Protein AF-A0AAW2Z079-F1 (afdb_monomer_lite)

Foldseek 3Di:
DLVVQCPPPPQLLDEAEDEDDDPDDDDPDPDDPVVVVVCVCPVVVVVVQEDQDQFDDDSVVGRNHYAYAYQDDDDPPDTRHHQPHDDDPQDLEWDDGQQEIEDCNAADDLVSLVVRQVRLLVCQQVPPDPSHAYEYELFHAHVVVPGDRVNSLVRSVVVCLVPLVVSCVVHVAGNNYDYHHDPDDDSNVVSVVNNVVVVPD

Organism: NCBI:txid1008807

Sequence (201 aa):
MIQTFYNTPGNSQETIIMSLKREHDDYNVSREFYQTLDEYLNNFSLTSRFYIGDDIPKLKDVRGKVVIMRRFKQAPNSNHGLNCHVFEDNVNYSFDINKCRVQDYYHTDPNTKKNAIDALMTKAVTQPNDNLLWINFFSGINVGMGLYAEWFSQRINPWALERLPELSLVNKQIWKGVLAFDYINHDLVQLALIFNQRLIW

Secondary structure (DSSP, 8-state):
-HHHHHHSTTGGG--EEEEE---S---S-SS-HHHHHHHHHHHTT-GGGEE--SS---HHHHTTSEEEEE-S---TT---SEE---PPSS-SS-EEETTEEEE---BS-HHHHHHHHHHHHHHHHHS--TT-EEEEE---BBGGGTB-HHHHHHHHHHHHHHHHHHHHHH-SS---SEEE-SS--HHHHHHHHHTTTT---

Structure (mmCIF, N/CA/C/O backbone):
data_AF-A0AAW2Z079-F1
#
_entry.id   AF-A0AAW2Z079-F1
#
loop_
_atom_site.group_PDB
_atom_site.id
_atom_site.type_symbol
_atom_site.label_atom_id
_atom_site.label_alt_id
_atom_site.label_comp_id
_atom_site.label_asym_id
_atom_site.label_entity_id
_atom_site.label_seq_id
_atom_site.pdbx_PDB_ins_code
_atom_site.Cartn_x
_atom_site.Cartn_y
_atom_site.Cartn_z
_atom_site.occupancy
_atom_site.B_iso_or_equiv
_atom_site.auth_seq_id
_atom_site.auth_comp_id
_atom_site.auth_asym_id
_atom_site.auth_atom_id
_atom_site.pdbx_PDB_model_num
ATOM 1 N N . MET A 1 1 ? 3.533 -7.911 18.505 1.00 71.44 1 MET A N 1
ATOM 2 C CA . MET A 1 1 ? 4.113 -6.857 17.644 1.00 71.44 1 MET A CA 1
ATOM 3 C C . MET A 1 1 ? 3.191 -5.643 17.527 1.00 71.44 1 MET A C 1
ATOM 5 O O . MET A 1 1 ? 3.528 -4.629 18.110 1.00 71.44 1 MET A O 1
ATOM 9 N N . ILE A 1 2 ? 2.015 -5.725 16.885 1.00 85.12 2 ILE A N 1
ATOM 10 C CA . ILE A 1 2 ? 1.106 -4.560 16.737 1.00 85.12 2 ILE A CA 1
ATOM 11 C C . ILE A 1 2 ? 0.642 -3.999 18.083 1.00 85.12 2 ILE A C 1
ATOM 13 O O . ILE A 1 2 ? 0.708 -2.797 18.313 1.00 85.12 2 ILE A O 1
ATOM 17 N N . GLN A 1 3 ? 0.247 -4.869 19.018 1.00 82.56 3 GLN A N 1
ATOM 18 C CA . GLN A 1 3 ? -0.136 -4.396 20.348 1.00 82.56 3 GLN A CA 1
ATOM 19 C C . GLN A 1 3 ? 1.037 -3.739 21.085 1.00 82.56 3 GLN A C 1
ATOM 21 O O . GLN A 1 3 ? 0.860 -2.746 21.775 1.00 82.56 3 GLN A O 1
ATOM 26 N N . THR A 1 4 ? 2.243 -4.278 20.910 1.00 89.31 4 THR A N 1
ATOM 27 C CA . THR A 1 4 ? 3.470 -3.704 21.470 1.00 89.31 4 THR A CA 1
ATOM 28 C C . THR A 1 4 ? 3.719 -2.302 20.911 1.00 89.31 4 THR A C 1
ATOM 30 O O . THR A 1 4 ? 4.046 -1.396 21.672 1.00 89.31 4 THR A O 1
ATOM 33 N N . PHE A 1 5 ? 3.499 -2.109 19.606 1.00 92.75 5 PHE A N 1
ATOM 34 C CA . PHE A 1 5 ? 3.606 -0.806 18.956 1.00 92.75 5 PHE A CA 1
ATOM 35 C C . PHE A 1 5 ? 2.627 0.208 19.557 1.00 92.75 5 PHE A C 1
ATOM 37 O O . PHE A 1 5 ? 3.073 1.261 19.997 1.00 92.75 5 PHE A O 1
ATOM 44 N N . TYR A 1 6 ? 1.334 -0.117 19.667 1.00 92.38 6 TYR A N 1
ATOM 45 C CA . TYR A 1 6 ? 0.348 0.811 20.248 1.00 92.38 6 TYR A CA 1
ATOM 46 C C . TYR A 1 6 ? 0.519 1.045 21.751 1.00 92.38 6 TYR A C 1
ATOM 48 O O . TYR A 1 6 ? 0.113 2.088 22.257 1.00 92.38 6 TYR A O 1
ATOM 56 N N . ASN A 1 7 ? 1.135 0.100 22.464 1.00 90.56 7 ASN A N 1
ATOM 57 C CA . ASN A 1 7 ? 1.470 0.262 23.877 1.00 90.56 7 ASN A CA 1
ATOM 58 C C . ASN A 1 7 ? 2.728 1.119 24.096 1.00 90.56 7 ASN A C 1
ATOM 60 O O . ASN A 1 7 ? 3.012 1.496 25.231 1.00 90.56 7 ASN A O 1
ATOM 64 N N . THR A 1 8 ? 3.495 1.417 23.044 1.00 94.25 8 THR A N 1
ATOM 65 C CA . THR A 1 8 ? 4.641 2.324 23.148 1.00 94.25 8 THR A CA 1
ATOM 66 C C . THR A 1 8 ? 4.133 3.760 23.339 1.00 94.25 8 THR A C 1
ATOM 68 O O . THR A 1 8 ? 3.256 4.196 22.585 1.00 94.25 8 THR A O 1
ATOM 71 N N . PRO A 1 9 ? 4.649 4.513 24.330 1.00 93.12 9 PRO A N 1
ATOM 72 C CA . PRO A 1 9 ? 4.239 5.895 24.561 1.00 93.12 9 PRO A CA 1
ATOM 73 C C . PRO A 1 9 ? 4.338 6.749 23.291 1.00 93.12 9 PRO A C 1
ATOM 75 O O . PRO A 1 9 ? 5.323 6.672 22.565 1.00 93.12 9 PRO A O 1
ATOM 78 N N . GLY A 1 10 ? 3.309 7.554 23.024 1.00 89.81 10 GLY A N 1
ATOM 79 C CA . GLY A 1 10 ? 3.213 8.392 21.821 1.00 89.81 10 GLY A CA 1
ATOM 80 C C . GLY A 1 10 ? 2.562 7.708 20.613 1.00 89.81 10 GLY A C 1
ATOM 81 O O . GLY A 1 10 ? 1.913 8.384 19.823 1.00 89.81 10 GLY A O 1
ATOM 82 N N . ASN A 1 11 ? 2.603 6.376 20.517 1.00 92.88 11 ASN A N 1
ATOM 83 C CA . ASN A 1 11 ? 2.099 5.656 19.340 1.00 92.88 11 ASN A CA 1
ATOM 84 C C . ASN A 1 11 ? 0.588 5.383 19.368 1.00 92.88 11 ASN A C 1
ATOM 86 O O . ASN A 1 11 ? 0.026 4.914 18.380 1.00 92.88 11 ASN A O 1
ATOM 90 N N . SER A 1 12 ? -0.103 5.677 20.474 1.00 91.69 12 SER A N 1
ATOM 91 C CA . SER A 1 12 ? -1.559 5.485 20.579 1.00 91.69 12 SER A CA 1
ATOM 92 C C . SER A 1 12 ? -2.355 6.383 19.629 1.00 91.69 12 SER A C 1
ATOM 94 O O . SER A 1 12 ? -3.518 6.103 19.341 1.00 91.69 12 SER A O 1
ATOM 96 N N . GLN A 1 13 ? -1.731 7.452 19.130 1.00 93.00 13 GLN A N 1
ATOM 97 C CA . GLN A 1 13 ? -2.322 8.335 18.134 1.00 93.00 13 GLN A CA 1
ATOM 98 C C . GLN A 1 13 ? -2.135 7.821 16.703 1.00 93.00 13 GLN A C 1
ATOM 100 O O . GLN A 1 13 ? -2.806 8.310 15.800 1.00 93.00 13 GLN A O 1
ATOM 105 N N . GLU A 1 14 ? -1.281 6.831 16.469 1.00 93.94 14 GLU A N 1
ATOM 106 C CA . GLU A 1 14 ? -1.021 6.314 15.128 1.00 93.94 14 GLU A CA 1
ATOM 107 C C . GLU A 1 14 ? -2.108 5.337 14.667 1.00 93.94 14 GLU A C 1
ATOM 109 O O . GLU A 1 14 ? -2.898 4.813 15.455 1.00 93.94 14 GLU A O 1
ATOM 114 N N . THR A 1 15 ? -2.135 5.050 13.369 1.00 95.44 15 THR A N 1
ATOM 115 C CA . THR A 1 15 ? -2.917 3.953 12.788 1.00 95.44 15 THR A CA 1
ATOM 116 C C . THR A 1 15 ? -2.019 3.122 11.878 1.00 95.44 15 THR A C 1
ATOM 118 O O . THR A 1 15 ? -1.022 3.616 11.357 1.00 95.44 15 THR A O 1
ATOM 121 N N . ILE A 1 16 ? -2.351 1.845 11.708 1.00 95.50 16 ILE A N 1
ATOM 122 C CA . ILE A 1 16 ? -1.633 0.934 10.814 1.00 95.50 16 ILE A CA 1
ATOM 123 C C . ILE A 1 16 ? -2.606 0.511 9.725 1.00 95.50 16 ILE A C 1
ATOM 125 O O . ILE A 1 16 ? -3.684 0.010 10.031 1.00 95.50 16 ILE A O 1
ATOM 129 N N . ILE A 1 17 ? -2.215 0.653 8.461 1.00 95.31 17 ILE A N 1
ATOM 130 C CA . ILE A 1 17 ? -2.922 0.012 7.350 1.00 95.31 17 ILE A CA 1
ATOM 131 C C . ILE A 1 17 ? -2.303 -1.369 7.146 1.00 95.31 17 ILE A C 1
ATOM 133 O O . ILE A 1 17 ? -1.109 -1.489 6.876 1.00 95.31 17 ILE A O 1
ATOM 137 N N . MET A 1 18 ? -3.111 -2.417 7.275 1.00 95.69 18 MET A N 1
ATOM 138 C CA . MET A 1 18 ? -2.687 -3.799 7.081 1.00 95.69 18 MET A CA 1
ATOM 139 C C . MET A 1 18 ? -3.259 -4.349 5.778 1.00 95.69 18 MET A C 1
ATOM 141 O O . MET A 1 18 ? -4.450 -4.638 5.678 1.00 95.69 18 MET A O 1
ATOM 145 N N . SER A 1 19 ? -2.386 -4.529 4.789 1.00 95.25 19 SER A N 1
ATOM 146 C CA . SER A 1 19 ? -2.690 -5.273 3.566 1.00 95.25 19 SER A CA 1
ATOM 147 C C . SER A 1 19 ? -2.806 -6.761 3.883 1.00 95.25 19 SER A C 1
ATOM 149 O O . SER A 1 19 ? -1.816 -7.381 4.268 1.00 95.25 19 SER A O 1
ATOM 151 N N . LEU A 1 20 ? -3.995 -7.342 3.722 1.00 95.19 20 LEU A N 1
ATOM 152 C CA . LEU A 1 20 ? -4.213 -8.777 3.896 1.00 95.19 20 LEU A CA 1
ATOM 153 C C . LEU A 1 20 ? -4.516 -9.425 2.551 1.00 95.19 20 LEU A C 1
ATOM 155 O O . LEU A 1 20 ? -5.533 -9.133 1.918 1.00 95.19 20 LEU A O 1
ATOM 159 N N . LYS A 1 21 ? -3.638 -10.334 2.132 1.00 94.50 21 LYS A N 1
ATOM 160 C CA . LYS A 1 21 ? -3.756 -11.138 0.914 1.00 94.50 21 LYS A CA 1
ATOM 161 C C . LYS A 1 21 ? -3.616 -12.614 1.281 1.00 94.50 21 LYS A C 1
ATOM 163 O O . LYS A 1 21 ? -2.775 -12.969 2.102 1.00 94.50 21 LYS A O 1
ATOM 168 N N . ARG A 1 22 ? -4.411 -13.468 0.634 1.00 92.81 22 ARG A N 1
ATOM 169 C CA . ARG A 1 22 ? -4.146 -14.908 0.600 1.00 92.81 22 ARG A CA 1
ATOM 170 C C . ARG A 1 22 ? -2.984 -15.147 -0.365 1.00 92.81 22 ARG A C 1
ATOM 172 O O . ARG A 1 22 ? -3.102 -14.857 -1.557 1.00 92.81 22 ARG A O 1
ATOM 179 N N . GLU A 1 23 ? -1.850 -15.583 0.170 1.00 92.31 23 GLU A N 1
ATOM 180 C CA . GLU A 1 23 ? -0.612 -15.681 -0.609 1.00 92.31 23 GLU A CA 1
ATOM 181 C C . GLU A 1 23 ? -0.481 -16.991 -1.378 1.00 92.31 23 GLU A C 1
ATOM 183 O O . GLU A 1 23 ? 0.017 -16.989 -2.497 1.00 92.31 23 GLU A O 1
ATOM 188 N N . HIS A 1 24 ? -0.989 -18.080 -0.811 1.00 90.69 24 HIS A N 1
ATOM 189 C CA . HIS A 1 24 ? -0.928 -19.404 -1.408 1.00 90.69 24 HIS A CA 1
ATOM 190 C C . HIS A 1 24 ? -2.315 -20.044 -1.445 1.00 90.69 24 HIS A C 1
ATOM 192 O O . HIS A 1 24 ? -3.242 -19.614 -0.748 1.00 90.69 24 HIS A O 1
ATOM 198 N N . ASP A 1 25 ? -2.448 -21.083 -2.259 1.00 88.19 25 ASP A N 1
ATOM 199 C CA . ASP A 1 25 ? -3.633 -21.915 -2.263 1.00 88.19 25 ASP A CA 1
ATOM 200 C C . ASP A 1 25 ? -3.814 -22.715 -0.979 1.00 88.19 25 ASP A C 1
ATOM 202 O O . ASP A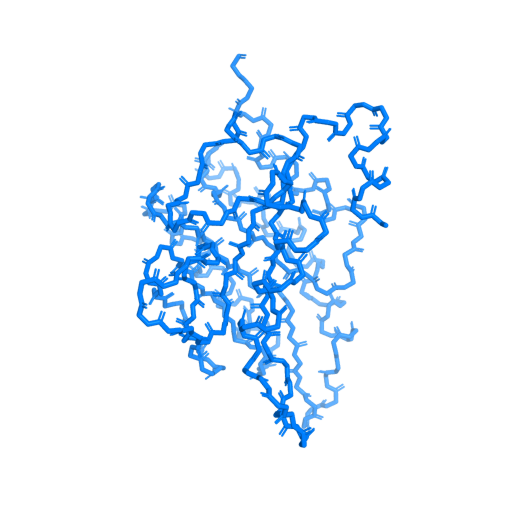 1 25 ? -2.845 -23.169 -0.363 1.00 88.19 25 ASP A O 1
ATOM 206 N N . ASP A 1 26 ? -5.082 -22.866 -0.600 1.00 88.62 26 ASP A N 1
ATOM 207 C CA . ASP A 1 26 ? -5.497 -23.658 0.544 1.00 88.62 26 ASP A CA 1
ATOM 208 C C . ASP A 1 26 ? -5.182 -25.135 0.292 1.00 88.62 26 ASP A C 1
ATOM 210 O O . ASP A 1 26 ? -5.442 -25.673 -0.786 1.00 88.62 26 ASP A O 1
ATOM 214 N N . TYR A 1 27 ? -4.657 -25.813 1.309 1.00 89.69 27 TYR A N 1
ATOM 215 C CA . TYR A 1 27 ? -4.373 -27.242 1.256 1.00 89.69 27 TYR A CA 1
ATOM 216 C C . TYR A 1 27 ? -4.990 -27.929 2.472 1.00 89.69 27 TYR A C 1
ATOM 218 O O . TYR A 1 27 ? -4.627 -27.618 3.605 1.00 89.69 27 TYR A O 1
ATOM 226 N N . ASN A 1 28 ? -5.925 -28.856 2.235 1.00 91.44 28 ASN A N 1
ATOM 227 C CA . ASN A 1 28 ? -6.645 -29.610 3.271 1.00 91.44 28 ASN A CA 1
ATOM 228 C C . ASN A 1 28 ? -7.250 -28.728 4.384 1.00 91.44 28 ASN A C 1
ATOM 230 O O . ASN A 1 28 ? -7.107 -29.023 5.572 1.00 91.44 28 ASN A O 1
ATOM 234 N N . VAL A 1 29 ? -7.927 -27.639 4.006 1.00 91.19 29 VAL A N 1
ATOM 235 C CA . VAL A 1 29 ? -8.588 -26.731 4.958 1.00 91.19 29 VAL A CA 1
ATOM 236 C C . VAL A 1 29 ? -10.049 -27.120 5.187 1.00 91.19 29 VAL A C 1
ATOM 238 O O . VAL A 1 29 ? -10.732 -27.587 4.280 1.00 91.19 29 VAL A O 1
ATOM 241 N N . SER A 1 30 ? -10.546 -26.899 6.404 1.00 92.31 30 SER A N 1
ATOM 242 C CA . SER A 1 30 ? -11.959 -27.095 6.762 1.00 92.31 30 SER A CA 1
ATOM 243 C C . SER A 1 30 ? -12.792 -25.810 6.688 1.00 92.31 30 SER A C 1
ATOM 245 O O . SER A 1 30 ? -13.996 -25.848 6.943 1.00 92.31 30 SER A O 1
ATOM 247 N N . ARG A 1 31 ? -12.152 -24.667 6.400 1.00 92.00 31 ARG A N 1
ATOM 248 C CA . ARG A 1 31 ? -12.752 -23.328 6.363 1.00 92.00 31 ARG A CA 1
ATOM 249 C C . ARG A 1 31 ? -12.031 -22.438 5.366 1.00 92.00 31 ARG A C 1
ATOM 251 O O . ARG A 1 31 ? -10.817 -22.539 5.210 1.00 92.00 31 ARG A O 1
ATOM 258 N N . GLU A 1 32 ? -12.781 -21.517 4.779 1.00 92.50 32 GLU A N 1
ATOM 259 C CA . GLU A 1 32 ? -12.247 -20.492 3.889 1.00 92.50 32 GLU A CA 1
ATOM 260 C C . GLU A 1 32 ? -11.333 -19.514 4.644 1.00 92.50 32 GLU A C 1
ATOM 262 O O . GLU A 1 32 ? -11.461 -19.298 5.857 1.00 92.50 32 GLU A O 1
ATOM 267 N N . PHE A 1 33 ? -10.447 -18.844 3.904 1.00 94.00 33 PHE A N 1
ATOM 268 C CA . PHE A 1 33 ? -9.522 -17.850 4.460 1.00 94.00 33 PHE A CA 1
ATOM 269 C C . PHE A 1 33 ? -10.239 -16.766 5.286 1.00 94.00 33 PHE A C 1
ATOM 271 O O . PHE A 1 33 ? -9.841 -16.472 6.413 1.00 94.00 33 PHE A O 1
ATOM 278 N N . TYR A 1 34 ? -11.327 -16.190 4.756 1.00 93.69 34 TYR A N 1
ATOM 279 C CA . TYR A 1 34 ? -12.057 -15.124 5.451 1.00 93.69 34 TYR A CA 1
ATOM 280 C C . TYR A 1 34 ? -12.813 -15.640 6.686 1.00 93.69 34 TYR A C 1
ATOM 282 O O . TYR A 1 34 ? -12.864 -14.948 7.692 1.00 93.69 34 TYR A O 1
ATOM 290 N N . GLN A 1 35 ? -13.330 -16.874 6.655 1.00 93.75 35 GLN A N 1
ATOM 291 C CA . GLN A 1 35 ? -14.000 -17.481 7.814 1.00 93.75 35 GLN A CA 1
ATOM 292 C C . GLN A 1 35 ? -13.014 -17.736 8.955 1.00 93.75 35 GLN A C 1
ATOM 294 O O . GLN A 1 35 ? -13.350 -17.608 10.131 1.00 93.75 35 GLN A O 1
ATOM 299 N N . THR A 1 36 ? -11.779 -18.092 8.604 1.00 92.62 36 THR A N 1
ATOM 300 C CA . THR A 1 36 ? -10.694 -18.214 9.577 1.00 92.62 36 THR A CA 1
ATOM 301 C C . THR A 1 36 ? -10.375 -16.849 10.187 1.00 92.62 36 THR A C 1
ATOM 303 O O . THR A 1 36 ? -10.257 -16.739 11.405 1.00 92.62 36 THR A O 1
ATOM 306 N N . LEU A 1 37 ? -10.306 -15.788 9.374 1.00 92.19 37 LEU A N 1
ATOM 307 C CA . LEU A 1 37 ? -10.124 -14.421 9.867 1.00 92.19 37 LEU A CA 1
ATOM 308 C C . LEU A 1 37 ? -11.261 -13.978 10.805 1.00 92.19 37 LEU A C 1
ATOM 310 O O . LEU A 1 37 ? -10.969 -13.444 11.873 1.00 92.19 37 LEU A O 1
ATOM 314 N N . ASP A 1 38 ? -12.522 -14.235 10.448 1.00 91.38 38 ASP A N 1
ATOM 315 C CA . ASP A 1 38 ? -13.692 -13.946 11.289 1.00 91.38 38 ASP A CA 1
ATOM 316 C C . ASP A 1 38 ? -13.566 -14.593 12.671 1.00 91.38 38 ASP A C 1
ATOM 318 O O . ASP A 1 38 ? -13.808 -13.947 13.694 1.00 91.38 38 ASP A O 1
ATOM 322 N N . GLU A 1 39 ? -13.148 -15.860 12.726 1.00 90.50 39 GLU A N 1
ATOM 323 C CA . GLU A 1 39 ? -12.921 -16.536 14.000 1.00 90.50 39 GLU A CA 1
ATOM 324 C C . GLU A 1 39 ? -11.852 -15.817 14.829 1.00 90.50 39 GLU A C 1
ATOM 326 O O . GLU A 1 39 ? -12.076 -15.554 16.009 1.00 90.50 39 GLU A O 1
ATOM 331 N N . TYR A 1 40 ? -10.713 -15.456 14.233 1.00 88.44 40 TYR A N 1
ATOM 332 C CA . TYR A 1 40 ? -9.656 -14.753 14.962 1.00 88.44 40 TYR A CA 1
ATOM 333 C C . TYR A 1 40 ? -10.107 -13.377 15.464 1.00 88.44 40 TYR A C 1
ATOM 335 O O . TYR A 1 40 ? -9.782 -12.990 16.589 1.00 88.44 40 TYR A O 1
ATOM 343 N N . LEU A 1 41 ? -10.861 -12.631 14.658 1.00 87.75 41 LEU A N 1
ATOM 344 C CA . LEU A 1 41 ? -11.359 -11.317 15.055 1.00 87.75 41 LEU A CA 1
ATOM 345 C C . LEU A 1 41 ? -12.344 -11.426 16.228 1.00 87.75 41 LEU A C 1
ATOM 347 O O . LEU A 1 41 ? -12.215 -10.682 17.205 1.00 87.75 41 LEU A O 1
ATOM 351 N N . ASN A 1 42 ? -13.262 -12.394 16.164 1.00 86.19 42 ASN A N 1
ATOM 352 C CA . ASN A 1 42 ? -14.322 -12.575 17.152 1.00 86.19 42 ASN A CA 1
ATOM 353 C C . ASN A 1 42 ? -13.832 -13.264 18.436 1.00 86.19 42 ASN A C 1
ATOM 355 O O . ASN A 1 42 ? -14.017 -12.728 19.529 1.00 86.19 42 ASN A O 1
ATOM 359 N N . ASN A 1 43 ? -13.161 -14.415 18.331 1.00 77.62 43 ASN A N 1
ATOM 360 C CA . ASN A 1 43 ? -12.794 -15.234 19.494 1.00 77.62 43 ASN A CA 1
ATOM 361 C C . ASN A 1 43 ? -11.754 -14.561 20.390 1.00 77.62 43 ASN A C 1
ATOM 363 O O . ASN A 1 43 ? -11.772 -14.743 21.605 1.00 77.62 43 ASN A O 1
ATOM 367 N N . PHE A 1 44 ? -10.867 -13.747 19.817 1.00 72.69 44 PHE A N 1
ATOM 368 C CA . PHE A 1 44 ? -9.846 -13.036 20.587 1.00 72.69 44 PHE A CA 1
ATOM 369 C C . PHE A 1 44 ? -10.268 -11.614 20.977 1.00 72.69 44 PHE A C 1
ATOM 371 O O . PHE A 1 44 ? -9.434 -10.837 21.446 1.00 72.69 44 PHE A O 1
ATOM 378 N N . SER A 1 45 ? -11.552 -11.263 20.798 1.00 75.75 45 SER A N 1
ATOM 379 C CA . SER A 1 45 ? -12.086 -9.918 21.070 1.00 75.75 45 SER A CA 1
ATOM 380 C C . SER A 1 45 ? -11.251 -8.813 20.407 1.00 75.75 45 SER A C 1
ATOM 382 O O . SER A 1 45 ? -11.050 -7.729 20.962 1.00 75.75 45 SER A O 1
ATOM 384 N N . LEU A 1 46 ? -10.721 -9.103 19.216 1.00 81.31 46 LEU A N 1
ATOM 385 C CA . LEU A 1 46 ? -9.856 -8.193 18.475 1.00 81.31 46 LEU A CA 1
ATOM 386 C C . LEU A 1 46 ? -10.662 -7.191 17.653 1.00 81.31 46 LEU A C 1
ATOM 388 O O . LEU A 1 46 ? -10.098 -6.186 17.236 1.00 81.31 46 LEU A O 1
ATOM 392 N N . THR A 1 47 ? -11.966 -7.398 17.472 1.00 80.69 47 THR A N 1
ATOM 393 C CA . THR A 1 47 ? -12.847 -6.543 16.663 1.00 80.69 47 THR A CA 1
ATOM 394 C C . THR A 1 47 ? -12.734 -5.052 17.000 1.00 80.69 47 THR A C 1
ATOM 396 O O . THR A 1 47 ? -12.759 -4.221 16.103 1.00 80.69 47 THR A O 1
ATOM 399 N N . SER A 1 48 ? -12.527 -4.677 18.267 1.00 86.44 48 SER A N 1
ATOM 400 C CA . SER A 1 48 ? -12.349 -3.266 18.662 1.00 86.44 48 SER A CA 1
ATOM 401 C C . SER A 1 48 ? -11.008 -2.653 18.229 1.00 86.44 48 SER A C 1
ATOM 403 O O . SER A 1 48 ? -10.882 -1.428 18.159 1.00 86.44 48 SER A O 1
ATOM 405 N N . ARG A 1 49 ? -10.011 -3.494 17.925 1.00 89.44 49 ARG A N 1
ATOM 406 C CA . ARG A 1 49 ? -8.653 -3.116 17.499 1.00 89.44 49 ARG A CA 1
ATOM 407 C C . ARG A 1 49 ? -8.507 -3.008 15.987 1.00 89.44 49 ARG A C 1
ATOM 409 O O . ARG A 1 49 ? -7.518 -2.443 15.524 1.00 89.44 49 ARG A O 1
ATOM 416 N N . PHE A 1 50 ? -9.461 -3.535 15.226 1.00 93.25 50 PHE A N 1
ATOM 417 C CA . PHE A 1 50 ? -9.451 -3.486 13.771 1.00 93.25 50 PHE A CA 1
ATOM 418 C C . PHE A 1 50 ? -10.602 -2.617 13.267 1.00 93.25 50 PHE A C 1
ATOM 420 O O . PHE A 1 50 ? -11.745 -2.745 13.693 1.00 93.25 50 PHE A O 1
ATOM 427 N N . TYR A 1 51 ? -10.307 -1.726 12.330 1.00 94.19 51 TYR A N 1
ATOM 428 C CA . TYR A 1 51 ? -11.324 -1.122 11.492 1.00 94.19 51 TYR A CA 1
ATOM 429 C C . TYR A 1 51 ? -11.595 -2.062 10.319 1.00 94.19 51 TYR A C 1
ATOM 431 O O . TYR A 1 51 ? -10.732 -2.282 9.465 1.00 94.19 51 TYR A O 1
ATOM 439 N N . ILE A 1 52 ? -12.805 -2.614 10.315 1.00 91.94 52 ILE A N 1
ATOM 440 C CA . ILE A 1 52 ? -13.287 -3.567 9.313 1.00 91.94 52 ILE A CA 1
ATOM 441 C C . ILE A 1 52 ? -14.358 -2.965 8.399 1.00 91.94 52 ILE A C 1
ATOM 443 O O . ILE A 1 52 ? -14.990 -3.715 7.675 1.00 91.94 52 ILE A O 1
ATOM 447 N N . GLY A 1 53 ? -14.579 -1.645 8.441 1.00 91.75 53 GLY A N 1
ATOM 448 C CA . GLY A 1 53 ? -15.492 -0.948 7.531 1.00 91.75 53 GLY A CA 1
ATOM 449 C C . GLY A 1 53 ? -14.932 -0.849 6.109 1.00 91.75 53 GLY A C 1
ATOM 450 O O . GLY A 1 53 ? -13.722 -0.937 5.905 1.00 91.75 53 GLY A O 1
ATOM 451 N N . ASP A 1 54 ? -15.801 -0.649 5.123 1.00 90.81 54 ASP A N 1
ATOM 452 C CA . ASP A 1 54 ? -15.431 -0.614 3.703 1.00 90.81 54 ASP A CA 1
ATOM 453 C C . ASP A 1 54 ? -15.254 0.816 3.156 1.00 90.81 54 ASP A C 1
ATOM 455 O O . ASP A 1 54 ? -14.946 0.989 1.976 1.00 90.81 54 ASP A O 1
ATOM 459 N N . ASP A 1 55 ? -15.429 1.845 3.990 1.00 91.44 55 ASP A N 1
ATOM 460 C CA . ASP A 1 55 ? -15.149 3.260 3.718 1.00 91.44 55 ASP A CA 1
ATOM 461 C C . ASP A 1 55 ? -13.718 3.653 4.078 1.00 91.44 55 ASP A C 1
ATOM 463 O O . ASP A 1 55 ? -13.123 3.091 4.992 1.00 91.44 55 ASP A O 1
ATOM 467 N N . ILE A 1 56 ? -13.173 4.667 3.391 1.00 92.12 56 ILE A N 1
ATOM 468 C CA . ILE A 1 56 ? -11.903 5.290 3.789 1.00 92.12 56 ILE A CA 1
ATOM 469 C C . ILE A 1 56 ? -12.147 6.043 5.104 1.00 92.12 56 ILE A C 1
ATOM 471 O O . ILE A 1 56 ? -12.873 7.043 5.106 1.00 92.12 56 ILE A O 1
ATOM 475 N N . PRO A 1 57 ? -11.575 5.589 6.235 1.00 93.06 57 PRO A N 1
ATOM 476 C CA . PRO A 1 57 ? -11.857 6.202 7.519 1.00 93.06 57 PRO A CA 1
ATOM 477 C C . PRO A 1 57 ? -11.120 7.534 7.662 1.00 93.06 57 PRO A C 1
ATOM 479 O O . PRO A 1 57 ? -10.029 7.734 7.123 1.00 93.06 57 PRO A O 1
ATOM 482 N N . LYS A 1 58 ? -11.664 8.438 8.480 1.00 92.25 58 LYS A N 1
ATOM 483 C CA . LYS A 1 58 ? -10.896 9.599 8.944 1.00 92.25 58 LYS A CA 1
ATOM 484 C C . LYS A 1 58 ? -9.914 9.142 10.015 1.00 92.25 58 LYS A C 1
ATOM 486 O O . LYS A 1 58 ? -10.264 8.333 10.871 1.00 92.25 58 LYS A O 1
ATOM 491 N N . LEU A 1 59 ? -8.720 9.739 10.039 1.00 92.25 59 LEU A N 1
ATOM 492 C CA . LEU A 1 59 ? -7.663 9.378 10.992 1.00 92.25 59 LEU A CA 1
ATOM 493 C C . LEU A 1 59 ? -8.155 9.361 12.449 1.00 92.25 59 LEU A C 1
ATOM 495 O O . LEU A 1 59 ? -7.864 8.420 13.179 1.00 92.25 59 LEU A O 1
ATOM 499 N N . LYS A 1 60 ? -8.963 10.353 12.854 1.00 94.12 60 LYS A N 1
ATOM 500 C CA . LYS A 1 60 ? -9.524 10.456 14.214 1.00 94.12 60 LYS A CA 1
ATOM 501 C C . LYS A 1 60 ? -10.342 9.233 14.661 1.00 94.12 60 LYS A C 1
ATOM 503 O O . LYS A 1 60 ? -10.406 8.973 15.855 1.00 94.12 60 LYS A O 1
ATOM 508 N N . ASP A 1 61 ? -10.938 8.490 13.729 1.00 94.50 61 ASP A N 1
ATOM 509 C CA . ASP A 1 61 ? -11.836 7.368 14.032 1.00 94.50 61 ASP A CA 1
ATOM 510 C C . ASP A 1 61 ? -11.069 6.032 14.164 1.00 94.50 61 ASP A C 1
ATOM 512 O O . ASP A 1 61 ? -11.593 5.035 14.686 1.00 94.50 61 ASP A O 1
ATOM 516 N N . VAL A 1 62 ? -9.808 6.018 13.705 1.00 95.50 62 VAL A N 1
ATOM 517 C CA . VAL A 1 62 ? -8.952 4.823 13.604 1.00 95.50 62 VAL A CA 1
ATOM 518 C C . VAL A 1 62 ? -7.596 4.948 14.303 1.00 95.50 62 VAL A C 1
ATOM 520 O O . VAL A 1 62 ? -6.792 4.019 14.226 1.00 95.50 62 VAL A O 1
ATOM 523 N N . ARG A 1 63 ? -7.336 6.039 15.039 1.00 95.44 63 ARG A N 1
ATOM 524 C CA . ARG A 1 63 ? -6.174 6.115 15.944 1.00 95.44 63 ARG A CA 1
ATOM 525 C C . ARG A 1 63 ? -6.216 4.951 16.945 1.00 95.44 63 ARG A C 1
ATOM 527 O O . ARG A 1 63 ? -7.272 4.642 17.498 1.00 95.44 63 ARG A O 1
ATOM 534 N N . GLY A 1 64 ? -5.083 4.278 17.129 1.00 93.69 64 GLY A N 1
ATOM 535 C CA . GLY A 1 64 ? -4.953 3.079 17.962 1.00 93.69 64 GLY A CA 1
ATOM 536 C C . GLY A 1 64 ? -5.565 1.804 17.365 1.00 93.69 64 GLY A C 1
ATOM 537 O O . GLY A 1 64 ? -5.606 0.781 18.049 1.00 93.69 64 GLY A O 1
ATOM 538 N N . LYS A 1 65 ? -6.047 1.845 16.114 1.00 94.38 65 LYS A N 1
ATOM 539 C CA . LYS A 1 65 ? -6.626 0.697 15.402 1.00 94.38 65 LYS A CA 1
ATOM 540 C C . LYS A 1 65 ? -5.857 0.380 14.127 1.00 94.38 65 LYS A C 1
ATOM 542 O O . LYS A 1 65 ? -5.277 1.261 13.490 1.00 94.38 65 LYS A O 1
ATOM 547 N N . VAL A 1 66 ? -5.947 -0.880 13.718 1.00 95.31 66 VAL A N 1
ATOM 548 C CA . VAL A 1 66 ? -5.478 -1.364 12.420 1.00 95.31 66 VAL A CA 1
ATOM 549 C C . VAL A 1 66 ? -6.603 -1.254 11.393 1.00 95.31 66 VAL A C 1
ATOM 551 O O . VAL A 1 66 ? -7.654 -1.860 11.567 1.00 95.31 66 VAL A O 1
ATOM 554 N N . VAL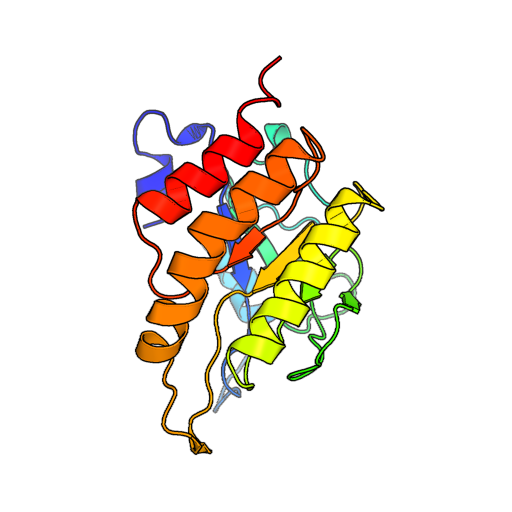 A 1 67 ? -6.392 -0.528 10.302 1.00 95.56 67 VAL A N 1
ATOM 555 C CA . VAL A 1 67 ? -7.289 -0.509 9.140 1.00 95.56 67 VAL A CA 1
ATOM 556 C C . VAL A 1 67 ? -6.953 -1.693 8.244 1.00 95.56 67 VAL A C 1
ATOM 558 O O . VAL A 1 67 ? -5.833 -1.784 7.741 1.00 95.56 67 VAL A O 1
ATOM 561 N N . ILE A 1 68 ? -7.904 -2.604 8.029 1.00 95.19 68 ILE A N 1
ATOM 562 C CA . ILE A 1 68 ? -7.685 -3.716 7.100 1.00 95.19 68 ILE A CA 1
ATOM 563 C C . ILE A 1 68 ? -7.888 -3.228 5.666 1.00 95.19 68 ILE A C 1
ATOM 565 O O . ILE A 1 68 ? -8.910 -2.634 5.327 1.00 95.19 68 ILE A O 1
ATOM 569 N N . MET A 1 69 ? -6.911 -3.524 4.816 1.00 95.19 69 MET A N 1
ATOM 570 C CA . MET A 1 69 ? -7.008 -3.424 3.369 1.00 95.19 69 MET A CA 1
ATOM 571 C C . MET A 1 69 ? -7.105 -4.838 2.790 1.00 95.19 69 MET A C 1
ATOM 573 O O . MET A 1 69 ? -6.118 -5.577 2.734 1.00 95.19 69 MET A O 1
ATOM 577 N N . ARG A 1 70 ? -8.309 -5.235 2.376 1.00 94.88 70 ARG A N 1
ATOM 578 C CA . ARG A 1 70 ? -8.605 -6.593 1.915 1.00 94.88 70 ARG A CA 1
ATOM 579 C C . ARG A 1 70 ? -8.173 -6.790 0.465 1.00 94.88 70 ARG A C 1
ATOM 581 O O . ARG A 1 70 ? -8.660 -6.100 -0.426 1.00 94.88 70 ARG A O 1
ATOM 588 N N . ARG A 1 71 ? -7.358 -7.821 0.219 1.00 95.12 71 ARG A N 1
ATOM 589 C CA . ARG A 1 71 ? -6.966 -8.310 -1.120 1.00 95.12 71 ARG A CA 1
ATOM 590 C C . ARG A 1 71 ? -7.449 -9.740 -1.416 1.00 95.12 71 ARG A C 1
ATOM 592 O O . ARG A 1 71 ? -7.050 -10.327 -2.416 1.00 95.12 71 ARG A O 1
ATOM 599 N N . PHE A 1 72 ? -8.340 -10.310 -0.604 1.00 93.94 72 PHE A N 1
ATOM 600 C CA . PHE A 1 72 ? -8.921 -11.657 -0.779 1.00 93.94 72 PHE A CA 1
ATOM 601 C C . PHE A 1 72 ? -10.442 -11.611 -1.016 1.00 93.94 72 PHE A C 1
ATOM 603 O O . PHE A 1 72 ? -11.078 -10.607 -0.702 1.00 93.94 72 PHE A O 1
ATOM 610 N N . LYS A 1 73 ? -11.036 -12.683 -1.560 1.00 92.94 73 LYS A N 1
ATOM 611 C CA . LYS A 1 73 ? -12.499 -12.826 -1.732 1.00 92.94 73 L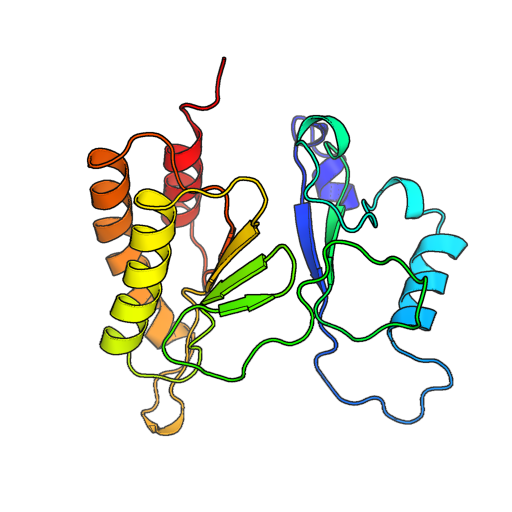YS A CA 1
ATOM 612 C C . LYS A 1 73 ? -13.186 -13.146 -0.405 1.00 92.94 73 LYS A C 1
ATOM 614 O O . LYS A 1 73 ? -12.622 -13.839 0.429 1.00 92.94 73 LYS A O 1
ATOM 619 N N . GLN A 1 74 ? -14.422 -12.696 -0.244 1.00 92.69 74 GLN A N 1
ATOM 620 C CA . GLN A 1 74 ? -15.261 -12.988 0.921 1.00 92.69 74 GLN A CA 1
ATOM 621 C C . GLN A 1 74 ? -16.694 -13.284 0.470 1.00 92.69 74 GLN A C 1
ATOM 623 O O . GLN A 1 74 ? -17.049 -12.986 -0.675 1.00 92.69 74 GLN A O 1
ATOM 628 N N . ALA A 1 75 ? -17.521 -13.816 1.370 1.00 91.31 75 ALA A N 1
ATOM 629 C CA . ALA A 1 75 ? -18.948 -13.966 1.109 1.00 91.31 75 ALA A CA 1
ATOM 630 C C . ALA A 1 75 ? -19.657 -12.605 0.934 1.00 91.31 75 ALA A C 1
ATOM 632 O O . ALA A 1 75 ? -19.201 -11.583 1.467 1.00 91.31 75 ALA A O 1
ATOM 633 N N . PRO A 1 76 ? -20.795 -12.577 0.214 1.00 85.88 76 PRO A N 1
ATOM 634 C CA . PRO A 1 76 ? -21.694 -11.428 0.223 1.00 85.88 76 PRO A CA 1
ATOM 635 C C . PRO A 1 76 ? -22.071 -11.035 1.659 1.00 85.88 76 PRO A C 1
ATOM 637 O O . PRO A 1 76 ? -22.288 -11.903 2.501 1.00 85.88 76 PRO A O 1
ATOM 640 N N . ASN A 1 77 ? -22.165 -9.732 1.932 1.00 83.69 77 ASN A N 1
ATOM 641 C CA . ASN A 1 77 ? -22.502 -9.146 3.242 1.00 83.69 77 ASN A CA 1
ATOM 642 C C . ASN A 1 77 ? -21.479 -9.350 4.378 1.00 83.69 77 ASN A C 1
ATOM 644 O O . ASN A 1 77 ? -21.705 -8.853 5.479 1.00 83.69 77 ASN A O 1
ATOM 648 N N . SER A 1 78 ? -20.345 -10.015 4.141 1.00 87.38 78 SER A N 1
ATOM 649 C CA . SER A 1 78 ? -19.205 -9.948 5.065 1.00 87.38 78 SER A CA 1
ATOM 650 C C . SER A 1 78 ? -18.542 -8.565 5.009 1.00 87.38 78 SER A C 1
ATOM 652 O O . SER A 1 78 ? -18.625 -7.878 3.989 1.00 87.38 78 SER A O 1
ATOM 654 N N . ASN A 1 79 ? -17.827 -8.157 6.060 1.00 89.12 79 ASN A N 1
ATOM 655 C CA . ASN A 1 79 ? -17.017 -6.940 6.017 1.00 89.12 79 ASN A CA 1
ATOM 656 C C . ASN A 1 79 ? -15.668 -7.144 6.708 1.00 89.12 79 ASN A C 1
ATOM 658 O O . ASN A 1 79 ? -15.610 -7.453 7.894 1.00 89.12 79 ASN A O 1
ATOM 662 N N . HIS A 1 80 ? -14.591 -6.977 5.947 1.00 92.88 80 HIS A N 1
ATOM 663 C CA . HIS A 1 80 ? -13.220 -7.198 6.407 1.00 92.88 80 HIS A CA 1
ATOM 664 C C . HIS A 1 80 ? -12.310 -6.047 5.976 1.00 92.88 80 HIS A C 1
ATOM 666 O O . HIS A 1 80 ? -11.161 -6.266 5.596 1.00 92.88 80 HIS A O 1
ATOM 672 N N . GLY A 1 81 ? -12.831 -4.821 5.994 1.00 93.44 81 GLY A N 1
ATOM 673 C CA . GLY A 1 81 ? -12.068 -3.625 5.666 1.00 93.44 81 GLY A CA 1
ATOM 674 C C . GLY A 1 81 ? -12.222 -3.149 4.223 1.00 93.44 81 GLY A C 1
ATOM 675 O O . GLY A 1 81 ? -13.077 -3.607 3.460 1.00 93.44 81 GLY A O 1
ATOM 676 N N . LEU A 1 82 ? -11.333 -2.231 3.844 1.00 93.88 82 LEU A N 1
ATOM 677 C CA . LEU A 1 82 ? -11.299 -1.592 2.533 1.00 93.88 82 LEU A CA 1
ATOM 678 C C . LEU A 1 82 ? -11.180 -2.636 1.424 1.00 93.88 82 LEU A C 1
ATOM 680 O O . LEU A 1 82 ? -10.215 -3.401 1.371 1.00 93.88 82 LEU A O 1
ATOM 684 N N . ASN A 1 83 ? -12.157 -2.654 0.519 1.00 93.06 83 ASN A N 1
ATOM 685 C CA . ASN A 1 83 ? -12.188 -3.608 -0.579 1.00 93.06 83 ASN A CA 1
ATOM 686 C C . ASN A 1 83 ? -11.219 -3.210 -1.703 1.00 93.06 83 ASN A C 1
ATOM 688 O O . ASN A 1 83 ? -11.623 -2.566 -2.668 1.00 93.06 83 ASN A O 1
ATOM 692 N N . CYS A 1 84 ? -9.972 -3.665 -1.615 1.00 92.19 84 CYS A N 1
ATOM 693 C CA . CYS A 1 84 ? -9.006 -3.606 -2.712 1.00 92.19 84 CYS A CA 1
ATOM 694 C C . CYS A 1 84 ? -8.782 -5.001 -3.335 1.00 92.19 84 CYS A C 1
ATOM 696 O O . CYS A 1 84 ? -7.672 -5.340 -3.737 1.00 92.19 84 CYS A O 1
ATOM 698 N N . HIS A 1 85 ? -9.797 -5.868 -3.358 1.00 91.12 85 HIS A N 1
ATOM 699 C CA . HIS A 1 85 ? -9.675 -7.190 -3.975 1.00 91.12 85 HIS A CA 1
ATOM 700 C C . HIS A 1 85 ? -9.816 -7.104 -5.504 1.00 91.12 85 HIS A C 1
ATOM 702 O O . HIS A 1 85 ? -10.604 -6.299 -5.981 1.00 91.12 85 HIS A O 1
ATOM 708 N N . VAL A 1 86 ? -9.134 -7.997 -6.237 1.00 88.38 86 VAL A N 1
ATOM 709 C CA . VAL A 1 86 ? -8.964 -8.012 -7.710 1.00 88.38 86 VAL A CA 1
ATOM 710 C C . VAL A 1 86 ? -7.838 -7.088 -8.180 1.00 88.38 86 VAL A C 1
ATOM 712 O O . VAL A 1 86 ? -8.049 -6.123 -8.903 1.00 88.38 86 VAL A O 1
ATOM 715 N N . PHE A 1 87 ? -6.615 -7.378 -7.735 1.00 90.12 87 PHE A N 1
ATOM 716 C CA . PHE A 1 87 ? -5.432 -6.756 -8.327 1.00 90.12 87 PHE A CA 1
ATOM 717 C C . PHE A 1 87 ? -5.218 -7.330 -9.727 1.00 90.12 87 PHE A C 1
ATOM 719 O O . PHE A 1 87 ? -5.120 -8.549 -9.864 1.00 90.12 87 PHE A O 1
ATOM 726 N N . GLU A 1 88 ? -5.144 -6.458 -10.728 1.00 90.19 88 GLU A N 1
ATOM 727 C CA . GLU A 1 88 ? -4.671 -6.826 -12.060 1.00 90.19 88 GLU A CA 1
ATOM 728 C C . GLU A 1 88 ? -3.209 -7.277 -11.973 1.00 90.19 88 GLU A C 1
ATOM 730 O O . GLU A 1 88 ? -2.401 -6.661 -11.270 1.00 90.19 88 GLU A O 1
ATOM 735 N N . ASP A 1 89 ? -2.875 -8.364 -12.666 1.00 93.00 89 ASP A N 1
ATOM 736 C CA . ASP A 1 89 ? -1.543 -8.960 -12.595 1.00 93.00 89 ASP A CA 1
ATOM 737 C C . ASP A 1 89 ? -0.554 -8.213 -13.499 1.00 93.00 89 ASP A C 1
ATOM 739 O O . ASP A 1 89 ? -0.716 -8.163 -14.717 1.00 93.00 89 ASP A O 1
ATOM 743 N N . ASN A 1 90 ? 0.482 -7.636 -12.886 1.00 93.75 90 ASN A N 1
ATOM 744 C CA . ASN A 1 90 ? 1.659 -7.077 -13.553 1.00 93.75 90 ASN A CA 1
ATOM 745 C C . ASN A 1 90 ? 1.372 -6.116 -14.732 1.00 93.75 90 ASN A C 1
ATOM 747 O O . ASN A 1 90 ? 2.021 -6.181 -15.779 1.00 93.75 90 ASN A O 1
ATOM 751 N N . VAL A 1 91 ? 0.412 -5.205 -14.573 1.00 92.44 91 VAL A N 1
ATOM 752 C CA . VAL A 1 91 ? 0.055 -4.226 -15.614 1.00 92.44 91 VAL A CA 1
ATOM 753 C C . VAL A 1 91 ? 0.909 -2.957 -15.539 1.00 92.44 91 VAL A C 1
ATOM 755 O O . VAL A 1 91 ? 1.219 -2.459 -14.459 1.00 92.44 91 VAL A O 1
ATOM 758 N N . ASN A 1 92 ? 1.257 -2.382 -16.696 1.00 89.12 92 ASN A N 1
ATOM 759 C CA . ASN A 1 92 ? 2.138 -1.209 -16.809 1.00 89.12 92 ASN A CA 1
ATOM 760 C C . ASN A 1 92 ? 1.432 0.151 -16.627 1.00 89.12 92 ASN A C 1
ATOM 762 O O . ASN A 1 92 ? 1.955 1.194 -17.022 1.00 89.12 92 ASN A O 1
ATOM 766 N N . TYR A 1 93 ? 0.245 0.147 -16.028 1.00 91.31 93 TYR A N 1
ATOM 767 C CA . TYR A 1 93 ? -0.565 1.326 -15.745 1.00 91.31 93 TYR A CA 1
ATOM 768 C C . TYR A 1 93 ? -1.217 1.201 -14.366 1.00 91.31 93 TYR A C 1
ATOM 770 O O . TYR A 1 93 ? -1.203 0.141 -13.744 1.00 91.31 93 TYR A O 1
ATOM 778 N N . SER A 1 94 ? -1.790 2.302 -13.877 1.00 92.19 94 SER A N 1
ATOM 779 C CA . SER A 1 94 ? -2.585 2.272 -12.646 1.00 92.19 94 SER A CA 1
ATOM 780 C C . SER A 1 94 ? -4.058 2.010 -12.924 1.00 92.19 94 SER A C 1
ATOM 782 O O . SER A 1 94 ? -4.597 2.488 -13.924 1.00 92.19 94 SER A O 1
ATOM 784 N N . PHE A 1 95 ? -4.718 1.298 -12.021 1.00 93.62 95 PHE A N 1
ATOM 785 C CA . PHE A 1 95 ? -6.109 0.874 -12.168 1.00 93.62 95 PHE A CA 1
ATOM 786 C C . PHE A 1 95 ? -6.894 1.070 -10.868 1.00 93.62 95 PHE A C 1
ATOM 788 O O . PHE A 1 95 ? -6.313 1.155 -9.782 1.00 93.62 95 PHE A O 1
ATOM 795 N N . ASP A 1 96 ? -8.216 1.172 -10.999 1.00 92.88 96 ASP A N 1
ATOM 796 C CA . ASP A 1 96 ? -9.130 1.390 -9.878 1.00 92.88 96 ASP A CA 1
ATOM 797 C C . ASP A 1 96 ? -9.759 0.074 -9.430 1.00 92.88 96 ASP A C 1
ATOM 799 O O . ASP A 1 96 ? -10.215 -0.726 -10.242 1.00 92.88 96 ASP A O 1
ATOM 803 N N . ILE A 1 97 ? -9.823 -0.111 -8.116 1.00 91.44 97 ILE A N 1
ATOM 804 C CA . ILE A 1 97 ? -10.447 -1.237 -7.432 1.00 91.44 97 ILE A CA 1
ATOM 805 C C . ILE A 1 97 ? -11.297 -0.668 -6.296 1.00 91.44 97 ILE A C 1
ATOM 807 O O . ILE A 1 97 ? -10.791 -0.379 -5.211 1.00 91.44 97 ILE A O 1
ATOM 811 N N . ASN A 1 98 ? -12.597 -0.492 -6.529 1.00 91.69 98 ASN A N 1
ATOM 812 C CA . ASN A 1 98 ? -13.513 0.165 -5.588 1.00 91.69 98 ASN A CA 1
ATOM 813 C C . ASN A 1 98 ? -12.961 1.520 -5.093 1.00 91.69 98 ASN A C 1
ATOM 815 O O . ASN A 1 98 ? -12.956 2.491 -5.842 1.00 91.69 98 ASN A O 1
ATOM 819 N N . LYS A 1 99 ? -12.486 1.585 -3.840 1.00 90.56 99 LYS A N 1
ATOM 820 C CA . LYS A 1 99 ? -11.934 2.787 -3.191 1.00 90.56 99 LYS A CA 1
ATOM 821 C C . LYS A 1 99 ? -10.407 2.838 -3.226 1.00 90.56 99 LYS A C 1
ATOM 823 O O . LYS A 1 99 ? -9.807 3.585 -2.464 1.00 90.56 99 LYS A O 1
ATOM 828 N N . CYS A 1 100 ? -9.764 2.036 -4.066 1.00 93.62 100 CYS A N 1
ATOM 829 C CA . CYS A 1 100 ? -8.312 1.935 -4.146 1.00 93.62 100 CYS A CA 1
ATOM 830 C C . CYS A 1 100 ? -7.865 2.208 -5.579 1.00 93.62 100 CYS A C 1
ATOM 832 O O . CYS A 1 100 ? -8.472 1.702 -6.516 1.00 93.62 100 CYS A O 1
ATOM 834 N N . ARG A 1 101 ? -6.793 2.978 -5.759 1.00 94.94 101 ARG A N 1
ATOM 835 C CA . ARG A 1 101 ? -6.125 3.141 -7.054 1.00 94.94 101 ARG A CA 1
ATOM 836 C C . ARG A 1 101 ? -4.697 2.651 -6.932 1.00 94.94 101 ARG A C 1
ATOM 838 O O . ARG A 1 101 ? -3.958 3.153 -6.090 1.00 94.94 101 ARG A O 1
ATOM 845 N N . VAL A 1 102 ? -4.317 1.687 -7.758 1.00 95.94 102 VAL A N 1
ATOM 846 C CA . VAL A 1 102 ? -3.111 0.880 -7.549 1.00 95.94 102 VAL A CA 1
ATOM 847 C C . VAL A 1 102 ? -2.185 0.949 -8.756 1.00 95.94 102 VAL A C 1
ATOM 849 O O . VAL A 1 102 ? -2.653 0.874 -9.886 1.00 95.94 102 VAL A O 1
ATOM 852 N N . GLN A 1 103 ? -0.876 1.053 -8.517 1.00 96.75 103 GLN A N 1
ATOM 853 C CA . GLN A 1 103 ? 0.177 0.673 -9.465 1.00 96.75 103 GLN A CA 1
ATOM 854 C C . GLN A 1 103 ? 0.976 -0.475 -8.851 1.00 96.75 103 GLN A C 1
ATOM 856 O O . GLN A 1 103 ? 1.627 -0.264 -7.828 1.00 96.75 103 GLN A O 1
ATOM 861 N N . ASP A 1 104 ? 0.930 -1.652 -9.482 1.00 96.69 104 ASP A N 1
ATOM 862 C CA . ASP A 1 104 ? 1.622 -2.873 -9.040 1.00 96.69 104 ASP A CA 1
ATOM 863 C C . ASP A 1 104 ? 2.325 -3.582 -10.215 1.00 96.69 104 ASP A C 1
ATOM 865 O O . ASP A 1 104 ? 2.154 -4.774 -10.463 1.00 96.69 104 ASP A O 1
ATOM 869 N N . TYR A 1 105 ? 3.107 -2.826 -10.992 1.00 97.12 105 TYR A N 1
ATOM 870 C CA . TYR A 1 105 ? 3.919 -3.371 -12.078 1.00 97.12 105 TYR A CA 1
ATOM 871 C C . TYR A 1 105 ? 5.183 -4.023 -11.503 1.00 97.12 105 TYR A C 1
ATOM 873 O O . TYR A 1 105 ? 6.253 -3.413 -11.476 1.00 97.12 105 TYR A O 1
ATOM 881 N N . TYR A 1 106 ? 5.040 -5.186 -10.871 1.00 96.12 106 TYR A N 1
ATOM 882 C CA . TYR A 1 106 ? 6.089 -5.782 -10.039 1.00 96.12 106 TYR A CA 1
ATOM 883 C C . TYR A 1 106 ? 7.155 -6.545 -10.834 1.00 96.12 106 TYR A C 1
ATOM 885 O O . TYR A 1 106 ? 8.237 -6.770 -10.307 1.00 96.12 106 TYR A O 1
ATOM 893 N N . HIS A 1 107 ? 6.893 -6.937 -12.081 1.00 96.62 107 HIS A N 1
ATOM 894 C CA . HIS A 1 107 ? 7.801 -7.716 -12.918 1.00 96.62 107 HIS A CA 1
ATOM 895 C C . HIS A 1 107 ? 8.135 -6.979 -14.225 1.00 96.62 107 HIS A C 1
ATOM 897 O O . HIS A 1 107 ? 7.419 -7.085 -15.223 1.00 96.62 107 HIS A O 1
ATOM 903 N N . THR A 1 108 ? 9.217 -6.191 -14.197 1.00 95.62 108 THR A N 1
ATOM 904 C CA . THR A 1 108 ? 9.620 -5.258 -15.269 1.00 95.62 108 THR A CA 1
ATOM 905 C C . THR A 1 108 ? 11.081 -4.803 -15.104 1.00 95.62 108 THR A C 1
ATOM 907 O O . THR A 1 108 ? 11.727 -5.130 -14.114 1.00 95.62 108 THR A O 1
ATOM 910 N N . ASP A 1 109 ? 11.637 -4.034 -16.045 1.00 95.06 109 ASP A N 1
ATOM 911 C CA . ASP A 1 109 ? 12.899 -3.311 -15.838 1.00 95.06 109 ASP A CA 1
ATOM 912 C C . ASP A 1 109 ? 12.720 -2.028 -14.981 1.00 95.06 109 ASP A C 1
ATOM 914 O O . ASP A 1 109 ? 11.611 -1.481 -14.895 1.00 95.06 109 ASP A O 1
ATOM 918 N N . PRO A 1 110 ? 13.802 -1.497 -14.372 1.00 95.38 110 PRO A N 1
ATOM 919 C CA . PRO A 1 110 ? 13.721 -0.323 -13.504 1.00 95.38 110 PRO A CA 1
ATOM 920 C C . PRO A 1 110 ? 13.214 0.954 -14.176 1.00 95.38 110 PRO A C 1
ATOM 922 O O . PRO A 1 110 ? 12.536 1.735 -13.517 1.00 95.38 110 PRO A O 1
ATOM 925 N N . ASN A 1 111 ? 13.533 1.212 -15.447 1.00 95.69 111 ASN A N 1
ATOM 926 C CA . ASN A 1 111 ? 13.114 2.456 -16.101 1.00 95.69 111 ASN A CA 1
ATOM 927 C C . ASN A 1 111 ? 11.609 2.444 -16.338 1.00 95.69 111 ASN A C 1
ATOM 929 O O . ASN A 1 111 ? 10.915 3.409 -16.018 1.00 95.69 111 ASN A O 1
ATOM 933 N N . THR A 1 112 ? 11.090 1.319 -16.815 1.00 96.62 112 THR A N 1
ATOM 934 C CA . THR A 1 112 ? 9.652 1.154 -16.998 1.00 96.62 112 THR A CA 1
ATOM 935 C C . THR A 1 112 ? 8.911 1.221 -15.659 1.00 96.62 112 THR A C 1
ATOM 937 O O . THR A 1 112 ? 7.872 1.878 -15.563 1.00 96.62 112 THR A O 1
ATOM 940 N N . LYS A 1 113 ? 9.476 0.650 -14.586 1.00 97.38 113 LYS A N 1
ATOM 941 C CA . LYS A 1 113 ? 8.906 0.794 -13.240 1.00 97.38 113 LYS A CA 1
ATOM 942 C C . LYS A 1 113 ? 8.866 2.245 -12.770 1.00 97.38 113 LYS A C 1
ATOM 944 O O . LYS A 1 113 ? 7.834 2.687 -12.271 1.00 97.38 113 LYS A O 1
ATOM 949 N N . LYS A 1 114 ? 9.962 2.992 -12.938 1.00 97.19 114 LYS A N 1
ATOM 950 C CA . LYS A 1 114 ? 10.034 4.420 -12.588 1.00 97.19 114 LYS A CA 1
ATOM 951 C C . LYS A 1 114 ? 8.940 5.217 -13.293 1.00 97.19 114 LYS A C 1
ATOM 953 O O . LYS A 1 114 ? 8.259 6.004 -12.644 1.00 97.19 114 LYS A O 1
ATOM 958 N N . ASN A 1 115 ? 8.708 4.944 -14.577 1.00 97.12 115 ASN A N 1
ATOM 959 C CA . ASN A 1 115 ? 7.632 5.577 -15.340 1.00 97.12 115 ASN A CA 1
ATOM 960 C C . ASN A 1 115 ? 6.246 5.246 -14.766 1.00 97.12 115 ASN A C 1
ATOM 962 O O . ASN A 1 115 ? 5.425 6.146 -14.604 1.00 97.12 115 ASN A O 1
ATOM 966 N N . ALA A 1 116 ? 5.984 3.984 -14.412 1.00 97.56 116 ALA A N 1
ATOM 967 C CA . ALA A 1 116 ? 4.711 3.584 -13.807 1.00 97.56 116 ALA A CA 1
ATOM 968 C C . ALA A 1 116 ? 4.485 4.252 -12.436 1.00 97.56 116 ALA A C 1
ATOM 970 O O . ALA A 1 116 ? 3.394 4.761 -12.162 1.00 97.56 116 ALA A O 1
ATOM 971 N N . ILE A 1 117 ? 5.527 4.301 -11.597 1.00 95.44 117 ILE A N 1
ATOM 972 C CA . ILE A 1 117 ? 5.507 4.995 -10.305 1.00 95.44 117 ILE A CA 1
ATOM 973 C C . ILE A 1 117 ? 5.184 6.477 -10.509 1.00 95.44 117 ILE A C 1
ATOM 975 O O . ILE A 1 117 ? 4.250 6.990 -9.888 1.00 95.44 117 ILE A O 1
ATOM 979 N N . ASP A 1 118 ? 5.937 7.156 -11.376 1.00 92.94 118 ASP A N 1
ATOM 980 C CA . ASP A 1 118 ? 5.817 8.596 -11.599 1.00 92.94 118 ASP A CA 1
ATOM 981 C C . ASP A 1 118 ? 4.472 8.973 -12.223 1.00 92.94 118 ASP A C 1
ATOM 983 O O . ASP A 1 118 ? 3.871 9.978 -11.842 1.00 92.94 118 ASP A O 1
ATOM 987 N N . ALA A 1 119 ? 3.944 8.132 -13.114 1.00 94.31 119 ALA A N 1
ATOM 988 C CA . ALA A 1 119 ? 2.624 8.319 -13.697 1.00 94.31 119 ALA A CA 1
ATOM 989 C C . ALA A 1 119 ? 1.526 8.315 -12.622 1.00 94.31 119 ALA A C 1
ATOM 991 O O . ALA A 1 119 ? 0.663 9.197 -12.625 1.00 94.31 119 ALA A O 1
ATOM 992 N N . LEU A 1 120 ? 1.560 7.371 -11.670 1.00 93.94 120 LEU A N 1
ATOM 993 C CA . LEU A 1 120 ? 0.579 7.345 -10.581 1.00 93.94 120 LEU A CA 1
ATOM 994 C C . LEU A 1 120 ? 0.752 8.536 -9.627 1.00 93.94 120 LEU A C 1
ATOM 996 O O . LEU A 1 120 ? -0.245 9.146 -9.239 1.00 93.94 120 LEU A O 1
ATOM 1000 N N . MET A 1 121 ? 1.992 8.899 -9.283 1.00 89.50 121 MET A N 1
ATOM 1001 C CA . MET A 1 121 ? 2.262 10.066 -8.433 1.00 89.50 121 MET A CA 1
ATOM 1002 C C . MET A 1 121 ? 1.771 11.362 -9.086 1.00 89.50 121 MET A C 1
ATOM 1004 O O . MET A 1 121 ? 1.047 12.140 -8.465 1.00 89.50 121 MET A O 1
ATOM 1008 N N . THR A 1 122 ? 2.099 11.568 -10.361 1.00 88.56 122 THR A N 1
ATOM 1009 C CA . THR A 1 122 ? 1.661 12.730 -11.142 1.00 88.56 122 THR A CA 1
ATOM 1010 C C . THR A 1 122 ? 0.141 12.772 -11.249 1.00 88.56 122 THR A C 1
ATOM 1012 O O . THR A 1 122 ? -0.461 13.837 -11.105 1.00 88.56 122 THR A O 1
ATOM 1015 N N . LYS A 1 123 ? -0.514 11.622 -11.446 1.00 89.88 123 LYS A N 1
ATOM 1016 C CA . LYS A 1 123 ? -1.977 11.544 -11.487 1.00 89.88 123 LYS A CA 1
ATOM 1017 C C . LYS A 1 123 ? -2.607 11.904 -10.144 1.00 89.88 123 LYS A C 1
ATOM 1019 O O . LYS A 1 123 ? -3.572 12.657 -10.138 1.00 89.88 123 LYS A O 1
ATOM 1024 N N . ALA A 1 124 ? -2.059 11.426 -9.026 1.00 87.94 124 ALA A N 1
ATOM 1025 C CA . ALA A 1 124 ? -2.542 11.821 -7.705 1.00 87.94 124 ALA A CA 1
ATOM 1026 C C . ALA A 1 124 ? -2.458 13.339 -7.533 1.00 87.94 124 ALA A C 1
ATOM 1028 O O . ALA A 1 124 ? -3.452 13.958 -7.174 1.00 87.94 124 ALA A O 1
ATOM 1029 N N . VAL A 1 125 ? -1.308 13.928 -7.887 1.00 83.00 125 VAL A N 1
ATOM 1030 C CA . VAL A 1 125 ? -1.029 15.374 -7.832 1.00 83.00 125 VAL A CA 1
ATOM 1031 C C . VAL A 1 125 ? -1.963 16.197 -8.724 1.00 83.00 125 VAL A C 1
ATOM 1033 O O . VAL A 1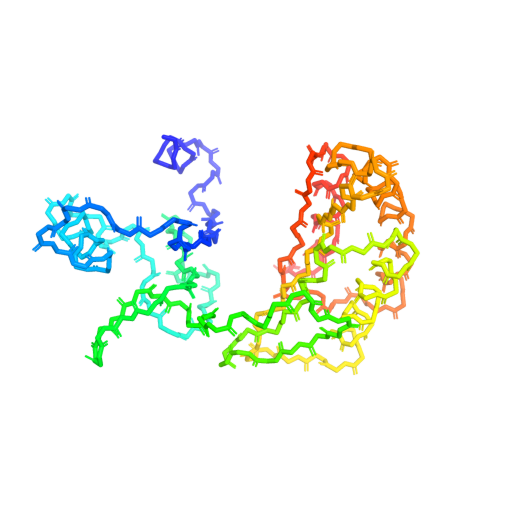 125 ? -2.448 17.249 -8.329 1.00 83.00 125 VAL A O 1
ATOM 1036 N N . THR A 1 126 ? -2.220 15.757 -9.946 1.00 84.94 126 THR A N 1
ATOM 1037 C CA . THR A 1 126 ? -2.986 16.552 -10.921 1.00 84.94 126 THR A CA 1
ATOM 1038 C C . THR A 1 126 ? -4.491 16.308 -10.850 1.00 84.94 126 THR A C 1
ATOM 1040 O O . THR A 1 126 ? -5.269 17.143 -11.305 1.00 84.94 126 THR A O 1
ATOM 1043 N N . GLN A 1 127 ? -4.911 15.175 -10.285 1.00 87.44 127 GLN A N 1
ATOM 1044 C CA . GLN A 1 127 ? -6.302 14.728 -10.209 1.00 87.44 127 GLN A CA 1
ATOM 1045 C C . GLN A 1 127 ? -6.594 14.130 -8.819 1.00 87.44 127 GLN A C 1
ATOM 1047 O O . GLN A 1 127 ? -6.864 12.926 -8.709 1.00 87.44 127 GLN A O 1
ATOM 1052 N N . PRO A 1 128 ? -6.522 14.940 -7.744 1.00 84.38 128 PRO A N 1
ATOM 1053 C CA . PRO A 1 128 ? -6.767 14.458 -6.391 1.00 84.38 128 PRO A CA 1
ATOM 1054 C C . PRO A 1 128 ? -8.181 13.888 -6.252 1.00 84.38 128 PRO A C 1
ATOM 1056 O O . PRO A 1 128 ? -9.144 14.420 -6.804 1.00 84.38 128 PRO A O 1
ATOM 1059 N N . ASN A 1 129 ? -8.310 12.806 -5.485 1.00 86.94 129 ASN A N 1
ATOM 1060 C CA . ASN A 1 129 ? -9.599 12.197 -5.176 1.00 86.94 129 ASN A CA 1
ATOM 1061 C C . ASN A 1 129 ? -9.585 11.626 -3.757 1.00 86.94 129 ASN A C 1
ATOM 1063 O O . ASN A 1 129 ? -8.878 10.656 -3.485 1.00 86.94 129 ASN A O 1
ATOM 1067 N N . ASP A 1 130 ? -10.395 12.222 -2.885 1.00 84.44 130 ASP A N 1
ATOM 1068 C CA . ASP A 1 130 ? -10.472 11.891 -1.457 1.00 84.44 130 ASP A CA 1
ATOM 1069 C C . ASP A 1 130 ? -11.261 10.608 -1.185 1.00 84.44 130 ASP A C 1
ATOM 1071 O O . ASP A 1 130 ? -11.192 10.059 -0.089 1.00 84.44 130 ASP A O 1
ATOM 1075 N N . ASN A 1 131 ? -11.968 10.104 -2.197 1.00 88.25 131 ASN A N 1
ATOM 1076 C CA . ASN A 1 131 ? -12.676 8.830 -2.143 1.00 88.25 131 ASN A CA 1
ATOM 1077 C C . ASN A 1 131 ? -11.794 7.648 -2.578 1.00 88.25 131 ASN A C 1
ATOM 1079 O O . ASN A 1 131 ? -12.282 6.519 -2.630 1.00 88.25 131 ASN A O 1
ATOM 1083 N N . LEU A 1 132 ? -10.517 7.894 -2.905 1.00 90.75 132 LEU A N 1
ATOM 1084 C CA . LEU A 1 132 ? -9.554 6.867 -3.293 1.00 90.75 132 LEU A CA 1
ATOM 1085 C C . LEU A 1 132 ? -8.355 6.828 -2.341 1.00 90.75 132 LEU A C 1
ATOM 1087 O O . LEU A 1 132 ? -7.708 7.841 -2.079 1.00 90.75 132 LEU A O 1
ATOM 1091 N N . LEU A 1 133 ? -8.004 5.621 -1.903 1.00 92.31 133 LEU A N 1
ATOM 1092 C CA . LEU A 1 133 ? -6.707 5.298 -1.334 1.00 92.31 133 LEU A CA 1
ATOM 1093 C C . LEU A 1 133 ? -5.742 4.991 -2.483 1.00 92.31 133 LEU A C 1
ATOM 1095 O O . LEU A 1 133 ? -5.892 3.999 -3.197 1.00 92.31 133 LEU A O 1
ATOM 1099 N N . TRP A 1 134 ? -4.748 5.850 -2.668 1.00 93.12 134 TRP A N 1
ATOM 1100 C CA . TRP A 1 134 ? -3.733 5.684 -3.708 1.00 93.12 134 TRP A CA 1
ATOM 1101 C C . TRP A 1 134 ? -2.644 4.738 -3.201 1.00 93.12 134 TRP A C 1
ATOM 1103 O O . TRP A 1 134 ? -2.173 4.893 -2.081 1.00 93.12 134 TRP A O 1
ATOM 1113 N N . ILE A 1 135 ? -2.243 3.739 -3.978 1.00 95.12 135 ILE A N 1
ATOM 1114 C CA . ILE A 1 135 ? -1.265 2.732 -3.557 1.00 95.12 135 ILE A CA 1
ATOM 1115 C C . ILE A 1 135 ? -0.236 2.585 -4.666 1.00 95.12 135 ILE A C 1
ATOM 1117 O O . ILE A 1 135 ? -0.556 2.168 -5.778 1.00 95.12 135 ILE A O 1
ATOM 1121 N N . ASN A 1 136 ? 1.004 2.941 -4.357 1.00 95.19 136 ASN A N 1
ATOM 1122 C CA . ASN A 1 136 ? 2.098 2.916 -5.312 1.00 95.19 136 ASN A CA 1
ATOM 1123 C C . ASN A 1 136 ? 3.177 1.960 -4.811 1.00 95.19 136 ASN A C 1
ATOM 1125 O O . ASN A 1 136 ? 3.835 2.236 -3.803 1.00 95.19 136 ASN A O 1
ATOM 1129 N N . PHE A 1 137 ? 3.334 0.827 -5.494 1.00 97.00 137 PHE A N 1
ATOM 1130 C CA . PHE A 1 137 ? 4.400 -0.121 -5.204 1.00 97.00 137 PHE A CA 1
ATOM 1131 C C . PHE A 1 137 ? 5.675 0.315 -5.922 1.00 97.00 137 PHE A C 1
ATOM 1133 O O . PHE A 1 137 ? 5.717 0.403 -7.149 1.00 97.00 137 PHE A O 1
ATOM 1140 N N . PHE A 1 138 ? 6.714 0.583 -5.140 1.00 96.88 138 PHE A N 1
ATOM 1141 C CA . PHE A 1 138 ? 8.080 0.844 -5.592 1.00 96.88 138 PHE A CA 1
ATOM 1142 C C . PHE A 1 138 ? 8.891 -0.456 -5.681 1.00 96.88 138 PHE A C 1
ATOM 1144 O O . PHE A 1 138 ? 9.901 -0.504 -6.379 1.00 96.88 138 PHE A O 1
ATOM 1151 N N . SER A 1 139 ? 8.420 -1.514 -5.016 1.00 97.06 139 SER A N 1
ATOM 1152 C CA . SER A 1 139 ? 8.942 -2.874 -5.129 1.00 97.06 139 SER A CA 1
ATOM 1153 C C . SER A 1 139 ? 8.852 -3.414 -6.559 1.00 97.06 139 SER A C 1
ATOM 1155 O O . SER A 1 139 ? 7.964 -3.047 -7.341 1.00 97.06 139 SER A O 1
ATOM 1157 N N . GLY A 1 140 ? 9.787 -4.298 -6.902 1.00 96.19 140 GLY A N 1
ATOM 1158 C CA . GLY A 1 140 ? 9.835 -4.933 -8.211 1.00 96.19 140 GLY A CA 1
ATOM 1159 C C . GLY A 1 140 ? 10.942 -5.974 -8.335 1.00 96.19 140 GLY A C 1
ATOM 1160 O O . GLY A 1 140 ? 11.874 -6.026 -7.535 1.00 96.19 140 GLY A O 1
ATOM 1161 N N . ILE A 1 141 ? 10.816 -6.814 -9.356 1.00 96.62 141 ILE A N 1
ATOM 1162 C CA . ILE A 1 141 ? 11.716 -7.909 -9.700 1.00 96.62 141 ILE A CA 1
ATOM 1163 C C . ILE A 1 141 ? 11.808 -8.059 -11.225 1.00 96.62 141 ILE A C 1
ATOM 1165 O O . ILE A 1 141 ? 10.927 -7.639 -11.968 1.00 96.62 141 ILE A O 1
ATOM 1169 N N . ASN A 1 142 ? 12.860 -8.715 -11.701 1.00 94.62 142 ASN A N 1
ATOM 1170 C CA . ASN A 1 142 ? 12.941 -9.325 -13.027 1.00 94.62 142 ASN A CA 1
ATOM 1171 C C . ASN A 1 142 ? 13.935 -10.485 -12.977 1.00 94.62 142 ASN A C 1
ATOM 1173 O O . ASN A 1 142 ? 15.129 -10.323 -13.238 1.00 94.62 142 ASN A O 1
ATOM 1177 N N . VAL A 1 143 ? 13.441 -11.662 -12.590 1.00 90.56 143 VAL A N 1
ATOM 1178 C CA . VAL A 1 143 ? 14.289 -12.838 -12.338 1.00 90.56 143 VAL A CA 1
ATOM 1179 C C . VAL A 1 143 ? 14.973 -13.312 -13.621 1.00 90.56 143 VAL A C 1
ATOM 1181 O O . VAL A 1 143 ? 16.141 -13.688 -13.577 1.00 90.56 143 VAL A O 1
ATOM 1184 N N . GLY A 1 144 ? 14.300 -13.210 -14.775 1.00 88.56 144 GLY A N 1
ATOM 1185 C CA . GLY A 1 144 ? 14.875 -13.564 -16.079 1.00 88.56 144 GLY A CA 1
ATOM 1186 C C . GLY A 1 144 ? 16.105 -12.730 -16.462 1.00 88.56 144 GLY A C 1
ATOM 1187 O O . GLY A 1 144 ? 16.937 -13.186 -17.239 1.00 88.56 144 GLY A O 1
ATOM 1188 N N . MET A 1 145 ? 16.251 -11.539 -15.878 1.00 85.06 145 MET A N 1
ATOM 1189 C CA . MET A 1 145 ? 17.408 -10.653 -16.044 1.00 85.06 145 MET A CA 1
ATOM 1190 C C . MET A 1 145 ? 18.339 -10.634 -14.815 1.00 85.06 145 MET A C 1
ATOM 1192 O O . MET A 1 145 ? 19.264 -9.827 -14.761 1.00 85.06 145 MET A O 1
ATOM 1196 N N . GLY A 1 146 ? 18.099 -11.487 -13.811 1.00 87.88 146 GLY A N 1
ATOM 1197 C CA . GLY A 1 146 ? 18.856 -11.508 -12.554 1.00 87.88 146 GLY A CA 1
ATOM 1198 C C . GLY A 1 146 ? 18.594 -10.308 -11.632 1.00 87.88 146 GLY A C 1
ATOM 1199 O O . GLY A 1 146 ? 19.388 -10.039 -10.732 1.00 87.88 146 GLY A O 1
ATOM 1200 N N . LEU A 1 147 ? 17.499 -9.571 -11.842 1.00 92.69 147 LEU A N 1
ATOM 1201 C CA . LEU A 1 147 ? 17.148 -8.377 -11.069 1.00 92.69 147 LEU A CA 1
ATOM 1202 C C . LEU A 1 147 ? 16.248 -8.770 -9.891 1.00 92.69 147 LEU A C 1
ATOM 1204 O O . LEU A 1 147 ? 15.025 -8.658 -9.949 1.00 92.69 147 LEU A O 1
ATOM 1208 N N . TYR A 1 148 ? 16.847 -9.278 -8.819 1.00 95.81 148 TYR A N 1
ATOM 1209 C CA . TYR A 1 148 ? 16.118 -9.597 -7.587 1.00 95.81 148 TYR A CA 1
ATOM 1210 C C . TYR A 1 148 ? 15.732 -8.328 -6.813 1.00 95.81 148 TYR A C 1
ATOM 1212 O O . TYR A 1 148 ? 16.289 -7.256 -7.055 1.00 95.81 148 TYR A O 1
ATOM 1220 N N . ALA A 1 149 ? 14.809 -8.457 -5.855 1.00 96.31 149 ALA A N 1
ATOM 1221 C CA . ALA A 1 149 ? 14.241 -7.329 -5.110 1.00 96.31 149 ALA A C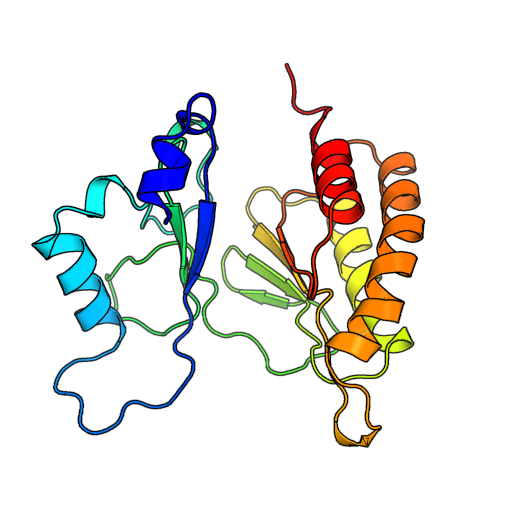A 1
ATOM 1222 C C . ALA A 1 149 ? 15.304 -6.410 -4.479 1.00 96.31 149 ALA A C 1
ATOM 1224 O O . ALA A 1 149 ? 15.171 -5.190 -4.514 1.00 96.31 149 ALA A O 1
ATOM 1225 N N . GLU A 1 150 ? 16.399 -6.973 -3.958 1.00 96.12 150 GLU A N 1
ATOM 1226 C CA . GLU A 1 150 ? 17.515 -6.187 -3.416 1.00 96.12 150 GLU A CA 1
ATOM 1227 C C . GLU A 1 150 ? 18.187 -5.321 -4.489 1.00 96.12 150 GLU A C 1
ATOM 1229 O O . GLU A 1 150 ? 18.347 -4.113 -4.327 1.00 96.12 150 GLU A O 1
ATOM 1234 N N . TRP A 1 151 ? 18.545 -5.918 -5.625 1.00 95.75 151 TRP A N 1
ATOM 1235 C CA . TRP A 1 151 ? 19.173 -5.192 -6.729 1.00 95.75 151 TRP A CA 1
ATOM 1236 C C . TRP A 1 151 ? 18.244 -4.105 -7.284 1.00 95.75 151 TRP A C 1
ATOM 1238 O O . TRP A 1 151 ? 18.688 -3.022 -7.684 1.00 95.75 151 TRP A O 1
ATOM 1248 N N . PHE A 1 152 ? 16.947 -4.411 -7.317 1.00 96.06 152 PHE A N 1
ATOM 1249 C CA . PHE A 1 152 ? 15.905 -3.522 -7.800 1.00 96.06 152 PHE A CA 1
ATOM 1250 C C . PHE A 1 152 ? 15.723 -2.321 -6.861 1.00 96.06 152 PHE A C 1
ATOM 1252 O O . PHE A 1 152 ? 15.753 -1.171 -7.310 1.00 96.06 152 PHE A O 1
ATOM 1259 N N . SER A 1 153 ? 15.642 -2.566 -5.550 1.00 96.50 153 SER A N 1
ATOM 1260 C CA . SER A 1 153 ? 15.502 -1.523 -4.527 1.00 96.50 153 SER A CA 1
ATOM 1261 C C . SER A 1 153 ? 16.706 -0.578 -4.498 1.00 96.50 153 SER A C 1
ATOM 1263 O O . SER A 1 153 ? 16.524 0.634 -4.404 1.00 96.50 153 SER A O 1
ATOM 1265 N N . GLN A 1 154 ? 17.923 -1.085 -4.729 1.00 95.94 154 GLN A N 1
ATOM 1266 C CA . GLN A 1 154 ? 19.143 -0.273 -4.855 1.00 95.94 154 GLN A CA 1
ATOM 1267 C C . GLN A 1 154 ? 19.095 0.751 -6.007 1.00 95.94 154 GLN A C 1
ATOM 1269 O O . GLN A 1 154 ? 19.920 1.659 -6.050 1.00 95.94 154 GLN A O 1
ATOM 1274 N N . ARG A 1 155 ? 18.143 0.639 -6.944 1.00 95.94 155 ARG A N 1
ATOM 1275 C CA . ARG A 1 155 ? 17.949 1.591 -8.055 1.00 95.94 155 ARG A CA 1
ATOM 1276 C C . ARG A 1 155 ? 16.677 2.408 -7.952 1.00 95.94 155 ARG A C 1
ATOM 1278 O O . ARG A 1 155 ? 16.661 3.547 -8.420 1.00 95.94 155 ARG A O 1
ATOM 1285 N N . ILE A 1 156 ? 15.614 1.828 -7.403 1.00 97.06 156 ILE A N 1
ATOM 1286 C CA . ILE A 1 156 ? 14.348 2.534 -7.222 1.00 97.06 156 ILE A CA 1
ATOM 1287 C C . ILE A 1 156 ? 14.408 3.453 -6.006 1.00 97.06 156 ILE A C 1
ATOM 1289 O O . ILE A 1 156 ? 13.989 4.600 -6.116 1.00 97.06 156 ILE A O 1
ATOM 1293 N N . ASN A 1 157 ? 14.965 3.002 -4.880 1.00 96.50 157 ASN A N 1
ATOM 1294 C CA . ASN A 1 157 ? 14.950 3.767 -3.635 1.00 96.50 157 ASN A CA 1
ATOM 1295 C C . ASN A 1 157 ? 15.756 5.078 -3.745 1.00 96.50 157 ASN A C 1
ATOM 1297 O O . ASN A 1 157 ? 15.190 6.120 -3.416 1.00 96.50 157 ASN A O 1
ATOM 1301 N N . PRO A 1 158 ? 17.006 5.098 -4.267 1.00 96.06 158 PRO A N 1
ATOM 1302 C CA . PRO A 1 158 ? 17.739 6.357 -4.445 1.00 96.06 158 PRO A CA 1
ATOM 1303 C C . PRO A 1 158 ? 17.049 7.309 -5.424 1.00 96.06 158 PRO A C 1
ATOM 1305 O O . PRO A 1 158 ? 16.896 8.490 -5.139 1.00 96.06 158 PRO A O 1
ATOM 1308 N N . TRP A 1 159 ? 16.538 6.779 -6.539 1.00 95.94 159 TRP A N 1
ATOM 1309 C CA . TRP A 1 159 ? 15.773 7.581 -7.493 1.00 95.94 159 TRP A CA 1
ATOM 1310 C C . TRP A 1 159 ? 14.509 8.180 -6.861 1.00 95.94 159 TRP A C 1
ATOM 1312 O O . TRP A 1 159 ? 14.184 9.334 -7.117 1.00 95.94 159 TRP A O 1
ATOM 1322 N N . ALA A 1 160 ? 13.802 7.428 -6.014 1.00 93.06 160 ALA A N 1
ATOM 1323 C CA . ALA A 1 160 ? 12.628 7.929 -5.312 1.00 93.06 160 ALA A CA 1
ATOM 1324 C C . ALA A 1 160 ? 12.990 9.077 -4.359 1.00 93.06 160 ALA A C 1
ATOM 1326 O O . ALA A 1 160 ? 12.249 10.055 -4.303 1.00 93.06 160 ALA A O 1
ATOM 1327 N N . LEU A 1 161 ? 14.129 8.987 -3.659 1.00 92.00 161 LEU A N 1
ATOM 1328 C CA . LEU A 1 161 ? 14.634 10.056 -2.787 1.00 92.00 161 LEU A CA 1
ATOM 1329 C C . LEU A 1 161 ? 14.925 11.353 -3.552 1.00 92.00 161 LEU A C 1
ATOM 1331 O O . LEU A 1 161 ? 14.713 12.430 -3.005 1.00 92.00 161 LEU A O 1
ATOM 1335 N N . GLU A 1 162 ? 15.360 11.261 -4.807 1.00 91.38 162 GLU A N 1
ATOM 1336 C CA . GLU A 1 162 ? 15.573 12.422 -5.680 1.00 91.38 162 GLU A CA 1
ATOM 1337 C C . GLU A 1 162 ? 14.252 12.952 -6.259 1.00 91.38 162 GLU A C 1
ATOM 1339 O O . GLU A 1 162 ? 13.980 14.151 -6.227 1.00 91.38 162 GLU A O 1
ATOM 1344 N N . ARG A 1 163 ? 13.392 12.053 -6.748 1.00 88.44 163 ARG A N 1
ATOM 1345 C CA . ARG A 1 163 ? 12.195 12.402 -7.523 1.00 88.44 163 ARG A CA 1
ATOM 1346 C C . ARG A 1 163 ? 11.045 12.947 -6.680 1.00 88.44 163 ARG A C 1
ATOM 1348 O O . ARG A 1 163 ? 10.337 13.870 -7.078 1.00 88.44 163 ARG A O 1
ATOM 1355 N N . LEU A 1 164 ? 10.796 12.340 -5.528 1.00 85.12 164 LEU A N 1
ATOM 1356 C CA . LEU A 1 164 ? 9.643 12.664 -4.691 1.00 85.12 164 LEU A CA 1
ATOM 1357 C C . LEU A 1 164 ? 9.680 14.107 -4.141 1.00 85.12 164 LEU A C 1
ATOM 1359 O O . LEU A 1 164 ? 8.640 14.775 -4.193 1.00 85.12 164 LEU A O 1
ATOM 1363 N N . PRO A 1 165 ? 10.828 14.651 -3.690 1.00 82.81 165 PRO A N 1
ATOM 1364 C CA . PRO A 1 165 ? 10.931 16.068 -3.353 1.00 82.81 165 PRO A CA 1
ATOM 1365 C C . PRO A 1 165 ? 10.526 17.004 -4.496 1.00 82.81 165 PRO A C 1
ATOM 1367 O O . PRO A 1 165 ? 9.805 17.968 -4.240 1.00 82.81 165 PRO A O 1
ATOM 1370 N N . GLU A 1 166 ? 10.895 16.716 -5.749 1.00 82.06 166 GLU A N 1
ATOM 1371 C CA . GLU A 1 166 ? 10.509 17.544 -6.903 1.00 82.06 166 GLU A CA 1
ATOM 1372 C C . GLU A 1 166 ? 8.987 17.652 -7.042 1.00 82.06 166 GLU A C 1
ATOM 1374 O O . GLU A 1 166 ? 8.442 18.746 -7.202 1.00 82.06 166 GLU A O 1
ATOM 1379 N N . LEU A 1 167 ? 8.278 16.529 -6.899 1.00 74.50 167 LEU A N 1
ATOM 1380 C CA . LEU A 1 167 ? 6.815 16.497 -6.938 1.00 74.50 167 LEU A CA 1
ATOM 1381 C C . LEU A 1 167 ? 6.188 17.300 -5.787 1.00 74.50 167 LEU A C 1
ATOM 1383 O O . LEU A 1 167 ? 5.170 17.967 -5.981 1.00 74.50 167 LEU A O 1
ATOM 1387 N N . SER A 1 168 ? 6.812 17.289 -4.603 1.00 68.50 168 SER A N 1
ATOM 1388 C CA . SER A 1 168 ? 6.345 18.054 -3.436 1.00 68.50 168 SER A CA 1
ATOM 1389 C C . SER A 1 168 ? 6.496 19.576 -3.595 1.00 68.50 168 SER A C 1
ATOM 1391 O O . SER A 1 168 ? 5.729 20.347 -3.008 1.00 68.50 168 SER A O 1
ATOM 1393 N N . LEU A 1 169 ? 7.474 20.021 -4.395 1.00 64.75 169 LEU A N 1
ATOM 1394 C CA . LEU A 1 169 ? 7.699 21.436 -4.704 1.00 64.75 169 LEU A CA 1
ATOM 1395 C C . LEU A 1 169 ? 6.661 21.970 -5.693 1.00 64.75 169 LEU A C 1
ATOM 1397 O O . LEU A 1 169 ? 6.227 23.114 -5.559 1.00 64.75 169 LEU A O 1
ATOM 1401 N N . VAL A 1 170 ? 6.245 21.136 -6.651 1.00 63.12 170 VAL A N 1
ATOM 1402 C CA . VAL A 1 170 ? 5.237 21.487 -7.660 1.00 63.12 170 VAL A CA 1
ATOM 1403 C C . VAL A 1 170 ? 3.845 21.597 -7.042 1.00 63.12 170 VAL A C 1
ATOM 1405 O O . VAL A 1 170 ? 3.073 22.471 -7.437 1.00 63.12 170 VAL A O 1
ATOM 1408 N N . ASN A 1 171 ? 3.507 20.756 -6.056 1.00 61.72 171 ASN A N 1
ATOM 1409 C CA . ASN A 1 171 ? 2.205 20.845 -5.406 1.00 61.72 171 ASN A CA 1
ATOM 1410 C C . ASN A 1 171 ? 2.230 20.419 -3.932 1.00 61.72 171 ASN A C 1
ATOM 1412 O O . ASN A 1 171 ? 2.533 19.280 -3.583 1.00 61.72 171 ASN A O 1
ATOM 1416 N N . LYS A 1 172 ? 1.899 21.365 -3.048 1.00 56.28 172 LYS A N 1
ATOM 1417 C CA . LYS A 1 172 ? 2.257 21.326 -1.622 1.00 56.28 172 LYS A CA 1
ATOM 1418 C C . LYS A 1 172 ? 1.444 20.352 -0.750 1.00 56.28 172 LYS A C 1
ATOM 1420 O O . LYS A 1 172 ? 1.777 20.249 0.429 1.00 56.28 172 LYS A O 1
ATOM 1425 N N . GLN A 1 173 ? 0.405 19.682 -1.260 1.00 59.66 173 GLN A N 1
ATOM 1426 C CA . GLN A 1 173 ? -0.464 18.793 -0.462 1.00 59.66 173 GLN A CA 1
ATOM 1427 C C . GLN A 1 173 ? -1.266 17.794 -1.318 1.00 59.66 173 GLN A C 1
ATOM 1429 O O . GLN A 1 173 ? -2.454 18.034 -1.528 1.00 59.66 173 GLN A O 1
ATOM 1434 N N . ILE A 1 174 ? -0.702 16.689 -1.835 1.00 61.28 174 ILE A N 1
ATOM 1435 C CA . ILE A 1 174 ? -1.544 15.814 -2.690 1.00 61.28 174 ILE A CA 1
ATOM 1436 C C . ILE A 1 174 ? -1.432 14.299 -2.491 1.00 61.28 174 ILE A C 1
ATOM 1438 O O . ILE A 1 174 ? -2.389 13.581 -2.787 1.00 61.28 174 ILE A O 1
ATOM 1442 N N . TRP A 1 175 ? -0.356 13.764 -1.917 1.00 73.44 175 TRP A N 1
ATOM 1443 C CA . TRP A 1 175 ? -0.308 12.312 -1.741 1.00 73.44 175 TRP A CA 1
ATOM 1444 C C . TRP A 1 175 ? -1.128 11.852 -0.523 1.00 73.44 175 TRP A C 1
ATOM 1446 O O . TRP A 1 175 ? -0.716 12.034 0.617 1.00 73.44 175 TRP A O 1
ATOM 1456 N N . LYS A 1 176 ? -2.290 11.235 -0.775 1.00 70.81 176 LYS A N 1
ATOM 1457 C CA . LYS A 1 176 ? -3.205 10.662 0.239 1.00 70.81 176 LYS A CA 1
ATOM 1458 C C . LYS A 1 176 ? -3.129 9.131 0.294 1.00 70.81 176 LYS A C 1
ATOM 1460 O O . LYS A 1 176 ? -4.117 8.455 0.563 1.00 70.81 176 LYS A O 1
ATOM 1465 N N . GLY A 1 177 ? -1.970 8.583 -0.059 1.00 82.75 177 GLY A N 1
ATOM 1466 C CA . GLY A 1 177 ? -1.803 7.169 -0.358 1.00 82.75 177 GLY A CA 1
ATOM 1467 C C . GLY A 1 177 ? -0.689 6.467 0.408 1.00 82.75 177 GLY A C 1
ATOM 1468 O O . GLY A 1 177 ? 0.018 7.055 1.221 1.00 82.75 177 GLY A O 1
ATOM 1469 N N . VAL A 1 178 ? -0.484 5.200 0.071 1.00 91.44 178 VAL A N 1
ATOM 1470 C CA . VAL A 1 178 ? 0.591 4.344 0.572 1.00 91.44 178 VAL A CA 1
ATOM 1471 C C . VAL A 1 178 ? 1.711 4.280 -0.464 1.00 91.44 178 VAL A C 1
ATOM 1473 O O . VAL A 1 178 ? 1.466 3.985 -1.635 1.00 91.44 178 VAL A O 1
ATOM 1476 N N . LEU A 1 179 ? 2.941 4.535 -0.020 1.00 92.88 179 LEU A N 1
ATOM 1477 C CA . LEU A 1 179 ? 4.159 4.251 -0.777 1.00 92.88 179 LEU A CA 1
ATOM 1478 C C . LEU A 1 179 ? 4.754 2.951 -0.220 1.00 92.88 179 LEU A C 1
ATOM 1480 O O . LEU A 1 179 ? 5.157 2.911 0.942 1.00 92.88 179 LEU A O 1
ATOM 1484 N N . ALA A 1 180 ? 4.759 1.881 -1.013 1.00 95.00 180 ALA A N 1
ATOM 1485 C CA . ALA A 1 180 ? 5.230 0.566 -0.580 1.00 95.00 180 ALA A CA 1
ATOM 1486 C C . ALA A 1 180 ? 6.608 0.266 -1.185 1.00 95.00 180 ALA A C 1
ATOM 1488 O O . ALA A 1 180 ? 6.727 0.112 -2.399 1.00 95.00 180 ALA A O 1
ATOM 1489 N N . PHE A 1 181 ? 7.638 0.186 -0.342 1.00 96.19 181 PHE A N 1
ATOM 1490 C CA . PHE A 1 181 ? 9.035 -0.021 -0.739 1.00 96.19 181 PHE A CA 1
ATOM 1491 C C . PHE A 1 181 ? 9.563 -1.375 -0.263 1.00 96.19 181 PHE A C 1
ATOM 1493 O O . PHE A 1 181 ? 9.249 -1.801 0.849 1.00 96.19 181 PHE A O 1
ATOM 1500 N N . ASP A 1 182 ? 10.452 -1.980 -1.052 1.00 97.06 182 ASP A N 1
ATOM 1501 C CA . ASP A 1 182 ? 11.363 -3.011 -0.549 1.00 97.06 182 ASP A CA 1
ATOM 1502 C C . ASP A 1 182 ? 12.568 -2.354 0.138 1.00 97.06 182 ASP A C 1
ATOM 1504 O O . ASP A 1 182 ? 13.035 -1.294 -0.290 1.00 97.06 182 ASP A O 1
ATOM 1508 N N . TYR A 1 183 ? 13.098 -3.001 1.183 1.00 96.00 183 TYR A N 1
ATOM 1509 C CA . TYR A 1 183 ? 14.285 -2.547 1.928 1.00 96.00 183 TYR A CA 1
ATOM 1510 C C . TYR A 1 183 ? 14.183 -1.084 2.393 1.00 96.00 183 TYR A C 1
ATOM 1512 O O . TYR A 1 183 ? 15.086 -0.274 2.171 1.00 96.00 183 TYR A O 1
ATOM 1520 N N . ILE A 1 184 ? 13.053 -0.739 3.021 1.00 92.75 184 ILE A N 1
ATOM 1521 C CA . ILE A 1 184 ? 12.823 0.607 3.548 1.00 92.75 184 ILE A CA 1
ATOM 1522 C C . ILE A 1 184 ? 13.933 1.009 4.528 1.00 92.75 184 ILE A C 1
ATOM 1524 O O . ILE A 1 184 ? 14.378 0.215 5.358 1.00 92.75 184 ILE A O 1
ATOM 1528 N N . ASN A 1 185 ? 14.375 2.259 4.431 1.00 91.50 185 ASN A N 1
ATOM 1529 C CA . ASN A 1 185 ? 15.408 2.829 5.284 1.00 91.50 185 ASN A CA 1
ATOM 1530 C C . ASN A 1 185 ? 14.927 4.144 5.913 1.00 91.50 185 ASN A C 1
ATOM 1532 O O . ASN A 1 185 ? 13.828 4.627 5.630 1.00 91.50 185 ASN A O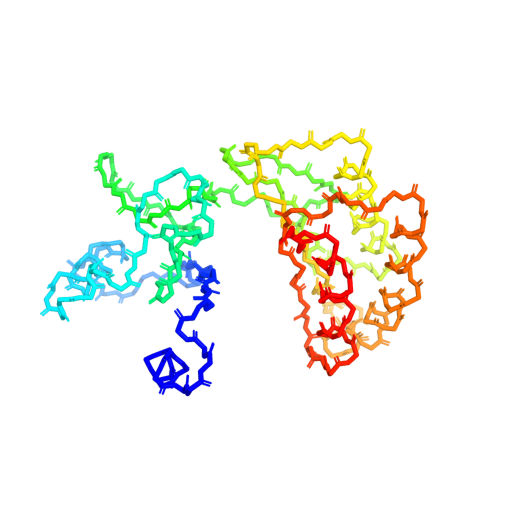 1
ATOM 1536 N N . HIS A 1 186 ? 15.761 4.714 6.780 1.00 92.25 186 HIS A N 1
ATOM 1537 C CA . HIS A 1 186 ? 15.453 5.951 7.491 1.00 92.25 186 HIS A CA 1
ATOM 1538 C C . HIS A 1 186 ? 15.079 7.106 6.544 1.00 92.25 186 HIS A C 1
ATOM 1540 O O . HIS A 1 186 ? 14.091 7.795 6.788 1.00 92.25 186 HIS A O 1
ATOM 1546 N N . ASP A 1 187 ? 15.811 7.287 5.445 1.00 91.88 187 ASP A N 1
ATOM 1547 C CA . ASP A 1 187 ? 15.625 8.436 4.553 1.00 91.88 187 ASP A CA 1
ATOM 1548 C C . ASP A 1 187 ? 14.293 8.369 3.797 1.00 91.88 187 ASP A C 1
ATOM 1550 O O . ASP A 1 187 ? 13.592 9.375 3.679 1.00 91.88 187 ASP A O 1
ATOM 1554 N N . LEU A 1 188 ? 13.883 7.172 3.363 1.00 90.69 188 LEU A N 1
ATOM 1555 C CA . LEU A 1 188 ? 12.569 6.954 2.750 1.00 90.69 188 LEU A CA 1
ATOM 1556 C C . LEU A 1 188 ? 11.423 7.222 3.734 1.00 90.69 188 LEU A C 1
ATOM 1558 O O . LEU A 1 188 ? 10.393 7.781 3.349 1.00 90.69 188 LEU A O 1
ATOM 1562 N N . VAL A 1 189 ? 11.597 6.855 5.009 1.00 88.56 189 VAL A N 1
ATOM 1563 C CA . VAL A 1 189 ? 10.608 7.148 6.059 1.00 88.56 189 VAL A CA 1
ATOM 1564 C C . VAL A 1 189 ? 10.508 8.655 6.295 1.00 88.56 189 VAL A C 1
ATOM 1566 O O . VAL A 1 189 ? 9.402 9.192 6.319 1.00 88.56 189 VAL A O 1
ATOM 1569 N N . GLN A 1 190 ? 11.639 9.359 6.411 1.00 84.88 190 GLN A N 1
ATOM 1570 C CA . GLN A 1 190 ? 11.648 10.818 6.578 1.00 84.88 190 GLN A CA 1
ATOM 1571 C C . GLN A 1 190 ? 10.963 11.528 5.411 1.00 84.88 190 GLN A C 1
ATOM 1573 O O . GLN A 1 190 ? 10.163 12.441 5.611 1.00 84.88 190 GLN A O 1
ATOM 1578 N N . LEU A 1 191 ? 11.215 11.066 4.190 1.00 79.56 191 LEU A N 1
ATOM 1579 C CA . LEU A 1 191 ? 10.582 11.600 2.995 1.00 79.56 191 LEU A CA 1
ATOM 1580 C C . LEU A 1 191 ? 9.054 11.456 3.028 1.00 79.56 191 LEU A C 1
ATOM 1582 O O . LEU A 1 191 ? 8.340 12.419 2.742 1.00 79.56 191 LEU A O 1
ATOM 1586 N N . ALA A 1 192 ? 8.539 10.292 3.437 1.00 74.75 192 ALA A N 1
ATOM 1587 C CA . ALA A 1 192 ? 7.101 10.080 3.603 1.00 74.75 192 ALA A CA 1
ATOM 1588 C C . ALA A 1 192 ? 6.485 11.029 4.652 1.00 74.75 192 ALA A C 1
ATOM 1590 O O . ALA A 1 192 ? 5.357 11.496 4.479 1.00 74.75 192 ALA A O 1
ATOM 1591 N N . LEU A 1 193 ? 7.223 11.367 5.714 1.00 75.19 193 LEU A N 1
ATOM 1592 C CA . LEU A 1 193 ? 6.771 12.332 6.721 1.00 75.19 193 LEU A CA 1
ATOM 1593 C C . LEU A 1 193 ? 6.738 13.763 6.174 1.00 75.19 193 LEU A C 1
ATOM 1595 O O . LEU A 1 193 ? 5.768 14.480 6.420 1.00 75.19 193 LEU A O 1
ATOM 1599 N N . ILE A 1 194 ? 7.739 14.172 5.388 1.00 70.88 194 ILE A N 1
ATOM 1600 C CA . ILE A 1 194 ? 7.809 15.515 4.783 1.00 70.88 194 ILE A CA 1
ATOM 1601 C C . ILE A 1 194 ? 6.581 15.799 3.906 1.00 70.88 194 ILE A C 1
ATOM 1603 O O . ILE A 1 194 ? 6.031 16.900 3.970 1.00 70.88 194 ILE A O 1
ATOM 1607 N N . PHE A 1 195 ? 6.079 14.805 3.164 1.00 70.31 195 PHE A N 1
ATOM 1608 C CA . PHE A 1 195 ? 4.834 14.947 2.396 1.00 70.31 195 PHE A CA 1
ATOM 1609 C C . PHE A 1 195 ? 3.608 15.295 3.254 1.00 70.31 195 PHE A C 1
ATOM 1611 O O . PHE A 1 195 ? 2.667 15.909 2.752 1.00 70.31 195 PHE A O 1
ATOM 1618 N N . ASN A 1 196 ? 3.616 14.926 4.537 1.00 71.31 196 ASN A N 1
ATOM 1619 C CA . ASN A 1 196 ? 2.478 15.058 5.447 1.00 71.31 196 ASN A CA 1
ATOM 1620 C C . ASN A 1 196 ? 2.587 16.247 6.422 1.00 71.31 196 ASN A C 1
ATOM 1622 O O . ASN A 1 196 ? 1.581 16.634 7.017 1.00 71.31 196 ASN A O 1
ATOM 1626 N N . GLN A 1 197 ? 3.761 16.879 6.567 1.00 59.72 197 GLN A N 1
ATOM 1627 C CA . GLN A 1 197 ? 4.018 17.946 7.558 1.00 59.72 197 GLN A CA 1
ATOM 1628 C C . GLN A 1 197 ? 3.133 19.201 7.417 1.00 59.72 197 GLN A C 1
ATOM 1630 O O . GLN A 1 197 ? 3.079 20.019 8.330 1.00 59.72 197 GLN A O 1
ATOM 1635 N N . ARG A 1 198 ? 2.406 19.370 6.307 1.00 56.06 198 ARG A N 1
ATOM 1636 C CA . ARG A 1 198 ? 1.508 20.519 6.076 1.00 56.06 198 ARG A CA 1
ATOM 1637 C C . ARG A 1 198 ? 0.027 20.233 6.340 1.00 56.06 198 ARG A C 1
ATOM 1639 O O . ARG A 1 198 ? -0.807 21.055 5.979 1.00 56.06 198 ARG A O 1
ATOM 1646 N N . LEU A 1 199 ? -0.304 19.084 6.934 1.00 58.56 199 LEU A N 1
ATOM 1647 C CA . LEU A 1 199 ? -1.656 18.751 7.420 1.00 58.56 199 LEU A CA 1
ATOM 1648 C C . LEU A 1 199 ? -1.853 19.087 8.911 1.00 58.56 199 LEU A C 1
ATOM 1650 O O . LEU A 1 199 ? -2.886 18.751 9.491 1.00 58.56 199 LEU A O 1
ATOM 1654 N N . ILE A 1 200 ? -0.853 19.720 9.528 1.00 53.78 200 ILE A N 1
ATOM 1655 C CA . ILE A 1 200 ? -0.884 20.191 10.910 1.00 53.78 200 ILE A CA 1
ATOM 1656 C C . ILE A 1 200 ? -1.638 21.527 10.909 1.00 53.78 200 ILE A C 1
ATOM 1658 O O . ILE A 1 200 ? -1.125 22.517 10.387 1.00 53.78 200 ILE A O 1
ATOM 1662 N N . TRP A 1 201 ? -2.872 21.512 11.415 1.00 40.38 201 TRP A N 1
ATOM 1663 C CA . TRP A 1 201 ? -3.694 22.700 11.668 1.00 40.38 201 TRP A CA 1
ATOM 1664 C C . TRP A 1 201 ? -3.493 23.177 13.102 1.00 40.38 201 TRP A C 1
ATOM 1666 O O . TRP A 1 201 ? -3.406 22.294 13.989 1.00 40.38 201 TRP A O 1
#

Radius of gyration: 17.96 Å; chains: 1; bounding box: 42×52×42 Å

pLDDT: mean 88.99, std 9.73, range [40.38, 97.56]

InterPro domains:
  IPR017946 PLC-like phosphodiesterase, TIM beta/alpha-barrel domain superfamily [G3DSA:3.20.20.190] (1-197)
  IPR017946 PLC-like phosphodiesterase, TIM beta/alpha-barrel domain superfamily [SSF51695] (11-196)